Protein AF-0000000075408902 (afdb_homodimer)

Foldseek 3Di:
DAAEEEEEDDDDDDDLVVLLCVLQVLDPHHYHYHYDYDDDPDDPLVRQVVQQVRRCVVDDPQEAEEEEDQPWDEDDLQVVLVVVVVCVVVPGPYHYYYYYDPSGHHPNSVVRHPGHYYPHNDDDDRSNVSSVVSNSSSLSVCSVVVNPVVVD/DAAEEEEEDDDDDDDLVVLLCVLQVLDPHHYHYHYDYDDDPDDPLVRQVVQQVRRCVVDDVQEAEEEEDQPWDEDDLQVVLVVVVVCVVVPGPYHYYYYYDPSGHHPNSVVRHPGHYYPHNDDDDRSNVSSVVSNSSSLSVCSVVVNPVVVD

Sequence (304 aa):
MRLWLAAVGRVKPGPELDLFNQYSKRLSVPIAVREVEEKRPLPTPERMAREADLLLATLPPQAVVVALDERGKAMGSVDFATRVGRWRDDGTADLAFVIGGADGHGQAVRDRAALLLSFGAMTWPHMLVRAMVAEQLWRAQAILSGHPYHRAMRLWLAAVGRVKPGPELDLFNQYSKRLSVPIAVREVEEKRPLPTPERMAREADLLLATLPPQAVVVALDERGKAMGSVDFATRVGRWRDDGTADLAFVIGGADGHGQAVRDRAALLLSFGAMTWPHMLVRAMVAEQLWRAQAILSGHPYHRA

Solvent-accessible surface area (backbone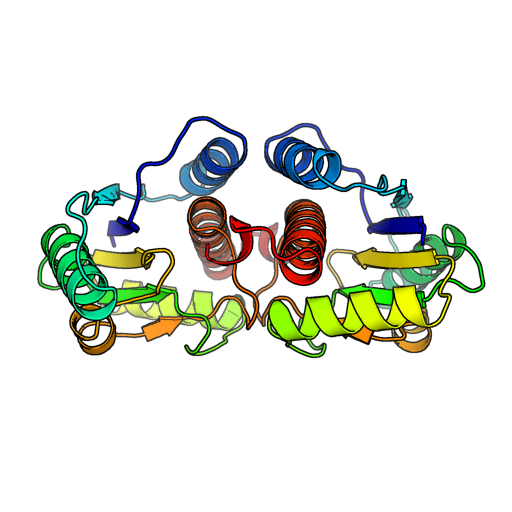 atoms only — not comparable to full-atom values): 15968 Å² total; per-residue (Å²): 103,48,38,35,37,28,29,49,49,78,87,58,92,49,35,43,49,48,37,21,49,58,29,37,67,69,35,95,56,64,65,49,77,43,68,36,81,79,84,73,93,54,60,68,74,56,40,23,42,51,49,24,52,55,44,57,69,73,48,68,91,81,39,47,30,36,30,58,33,57,83,32,50,69,50,31,48,66,58,47,24,51,52,52,48,48,41,48,74,71,61,41,60,33,44,32,37,36,41,42,47,62,87,38,70,13,66,66,43,64,71,62,28,78,37,48,38,15,71,20,46,43,75,66,52,62,59,50,46,53,21,52,51,27,41,50,50,37,40,20,52,24,52,76,68,67,41,75,67,52,62,74,101,47,40,34,38,30,29,50,49,77,86,60,94,47,36,42,48,48,36,22,50,59,30,37,68,70,35,95,56,64,63,51,75,42,67,37,80,79,84,71,93,55,59,67,73,57,41,24,42,50,49,23,52,54,44,58,69,73,46,67,91,81,40,47,30,36,32,59,33,56,85,32,51,70,50,32,50,66,58,48,25,50,52,54,49,47,41,48,73,72,61,42,60,35,44,30,37,36,40,42,47,62,88,38,69,13,67,67,43,63,70,61,29,78,37,46,38,17,72,18,47,42,76,67,53,64,60,51,46,52,21,52,52,26,42,51,52,35,41,21,52,24,52,76,69,68,41,76,67,52,62,71

InterPro domains:
  IPR003742 RNA methyltransferase RlmH [MF_00658] (1-151)
  IPR003742 RNA methyltransferase RlmH [PF02590] (1-150)
  IPR003742 RNA methyltransferase RlmH [PIRSF004505] (1-151)
  IPR003742 RNA methyltransferase RlmH [PTHR33603] (1-151)
  IPR003742 RNA methyltransferase RlmH [cd18081] (5-151)
  IPR029026 tRNA (guanine-N1-)-methyltransferase, N-terminal [G3DSA:3.40.1280.10] (1-152)
  IPR029028 Alpha/beta knot methyltransferases [SSF75217] (1-149)

Organism: Magnetospirillum gryphiswaldense (strain DSM 6361 / JCM 21280 / NBRC 15271 / MSR-1) (NCBI:txid431944)

pLDDT: mean 95.8, std 5.92, range [48.34, 98.94]

Secondary structure (DSSP, 8-state):
-EEEEEEES---SSHHHHHHHHHHTTSSSPEEEEEE---S---HHHHHHHHHHHHHHTS-TT-EEEEEEEEEEE--HHHHHHHHHHHHHTT-SEEEEEE-BTTB--HHHHHH-SEEEES-SS---HHHHHHHHHHHHHHHHHHHHT-GGGG-/-EEEEEEES---SSHHHHHHHHHHTTSSSPEEEEEE---S---HHHHHHHHHHHHHHTS-TT-EEEEEEEEEEE--HHHHHHHHHHHHHTT-SEEEEEE-BTTB--HHHHHH-SEEEES-SS---HHHHHHHHHHHHHHHHHHHHT-GGGG-

Structure (mmCIF, N/CA/C/O backbone):
data_AF-0000000075408902-model_v1
#
loop_
_entity.id
_entity.type
_entity.pdbx_description
1 polymer 'Ribosomal RNA large subunit methyltransferase H'
#
loop_
_atom_site.group_PDB
_atom_site.id
_atom_site.type_symbol
_atom_site.label_atom_id
_atom_site.label_alt_id
_atom_site.label_comp_id
_atom_site.label_asym_id
_atom_site.label_entity_id
_atom_site.label_seq_id
_atom_site.pdbx_PDB_ins_code
_atom_site.Cartn_x
_atom_site.Cartn_y
_atom_site.Cartn_z
_atom_site.occupancy
_atom_site.B_iso_or_equiv
_atom_site.auth_seq_id
_atom_site.auth_comp_id
_atom_site.auth_asym_id
_atom_site.auth_atom_id
_atom_site.pdbx_PDB_model_num
ATOM 1 N N . MET A 1 1 ? 13.188 19.875 9.633 1 96.88 1 MET A N 1
ATOM 2 C CA . MET A 1 1 ? 11.797 19.766 9.188 1 96.88 1 MET A CA 1
ATOM 3 C C . MET A 1 1 ? 11.023 18.781 10.047 1 96.88 1 MET A C 1
ATOM 5 O O . MET A 1 1 ? 11.453 17.641 10.219 1 96.88 1 MET A O 1
ATOM 9 N N . ARG A 1 2 ? 9.891 19.25 10.664 1 98.25 2 ARG A N 1
ATOM 10 C CA . ARG A 1 2 ? 9.047 18.375 11.461 1 98.25 2 ARG A CA 1
ATOM 11 C C . ARG A 1 2 ? 8.023 17.656 10.586 1 98.25 2 ARG A C 1
ATOM 13 O O . ARG A 1 2 ? 7.57 18.203 9.578 1 98.25 2 ARG A O 1
ATOM 20 N N . LEU A 1 3 ? 7.645 16.438 11 1 98.75 3 LEU A N 1
ATOM 21 C CA . LEU A 1 3 ? 6.695 15.633 10.242 1 98.75 3 LEU A CA 1
ATOM 22 C C . LEU A 1 3 ? 5.383 15.477 11 1 98.75 3 LEU A C 1
ATOM 24 O O . LEU A 1 3 ? 5.387 15.266 12.219 1 98.75 3 LEU A O 1
ATOM 28 N N . TRP A 1 4 ? 4.293 15.594 10.242 1 98.81 4 TRP A N 1
ATOM 29 C CA . TRP A 1 4 ? 2.953 15.422 10.805 1 98.81 4 TRP A CA 1
ATOM 30 C C . TRP A 1 4 ? 2.148 14.414 9.984 1 98.81 4 TRP A C 1
ATOM 32 O O . TRP A 1 4 ? 2.301 14.336 8.766 1 98.81 4 TRP A O 1
ATOM 42 N N . LEU A 1 5 ? 1.335 13.672 10.664 1 98.81 5 LEU A N 1
ATOM 43 C CA . LEU A 1 5 ? 0.304 12.844 10.047 1 98.81 5 LEU A CA 1
ATOM 44 C C . LEU A 1 5 ? -1.057 13.109 10.688 1 98.81 5 LEU A C 1
ATOM 46 O O . LEU A 1 5 ? -1.264 12.812 11.867 1 98.81 5 LEU A O 1
ATOM 50 N N . ALA A 1 6 ? -1.916 13.727 9.992 1 98.81 6 ALA A N 1
ATOM 51 C CA . ALA A 1 6 ? -3.291 13.945 10.43 1 98.81 6 ALA A CA 1
ATOM 52 C C . ALA A 1 6 ? -4.254 13 9.711 1 98.81 6 ALA A C 1
ATOM 54 O O . ALA A 1 6 ? -4.262 12.93 8.477 1 98.81 6 ALA A O 1
ATOM 55 N N . ALA A 1 7 ? -5.059 12.297 10.43 1 98.5 7 ALA A N 1
ATOM 56 C CA . ALA A 1 7 ? -5.906 11.281 9.812 1 98.5 7 ALA A CA 1
ATOM 57 C C . ALA A 1 7 ? -7.277 11.234 10.477 1 98.5 7 ALA A C 1
ATOM 59 O O . ALA A 1 7 ? -7.395 11.438 11.688 1 98.5 7 ALA A O 1
ATOM 60 N N . VAL A 1 8 ? -8.273 10.992 9.688 1 97.06 8 VAL A N 1
ATOM 61 C CA . VAL A 1 8 ? -9.602 10.711 10.211 1 97.06 8 VAL A CA 1
ATOM 62 C C . VAL A 1 8 ? -9.648 9.297 10.781 1 97.06 8 VAL A C 1
ATOM 64 O O . VAL A 1 8 ? -9.188 8.344 10.141 1 97.06 8 VAL A O 1
ATOM 67 N N . GLY A 1 9 ? -10.141 9.18 12.016 1 95.06 9 GLY A N 1
ATOM 68 C CA . GLY A 1 9 ? -10.273 7.875 12.656 1 95.06 9 GLY A CA 1
ATOM 69 C C . GLY A 1 9 ? -9.227 7.621 13.719 1 95.06 9 GLY A C 1
ATOM 70 O O . GLY A 1 9 ? -8.102 8.102 13.617 1 95.06 9 GLY A O 1
ATOM 71 N N . ARG A 1 10 ? -9.562 6.805 14.594 1 93.19 10 ARG A N 1
ATOM 72 C CA . ARG A 1 10 ? -8.648 6.43 15.664 1 93.19 10 ARG A CA 1
ATOM 73 C C . ARG A 1 10 ? -8.023 5.062 15.398 1 93.19 10 ARG A C 1
ATOM 75 O O . ARG A 1 10 ? -8.719 4.113 15.039 1 93.19 10 ARG A O 1
ATOM 82 N N . VAL A 1 11 ? -6.777 5.086 15.57 1 89.75 11 VAL A N 1
ATOM 83 C CA . VAL A 1 11 ? -6.074 3.834 15.297 1 89.75 11 VAL A CA 1
ATOM 84 C C . VAL A 1 11 ? -6.32 2.848 16.438 1 89.75 11 VAL A C 1
ATOM 86 O O . VAL A 1 11 ? -6.336 3.232 17.609 1 89.75 11 VAL A O 1
ATOM 89 N N . LYS A 1 12 ? -6.551 1.665 16.094 1 89 12 LYS A N 1
ATOM 90 C CA . LYS A 1 12 ? -6.656 0.58 17.062 1 89 12 LYS A CA 1
ATOM 91 C C . LYS A 1 12 ? -5.402 -0.286 17.062 1 89 12 LYS A C 1
ATOM 93 O O . LYS A 1 12 ? -4.73 -0.411 16.031 1 89 12 LYS A O 1
ATOM 98 N N . PRO A 1 13 ? -5.148 -0.868 18.281 1 94.44 13 PRO A N 1
ATOM 99 C CA . PRO A 1 13 ? -4.012 -1.791 18.297 1 94.44 13 PRO A CA 1
ATOM 100 C C . PRO A 1 13 ? -4.156 -2.914 17.266 1 94.44 13 PRO A C 1
ATOM 102 O O . PRO A 1 13 ? -5.266 -3.406 17.047 1 94.44 13 PRO A O 1
ATOM 105 N N . GLY A 1 14 ? -3.049 -3.266 16.625 1 96.06 14 GLY A N 1
ATOM 106 C CA . GLY A 1 14 ? -3.045 -4.305 15.609 1 96.06 14 GLY A CA 1
ATOM 107 C C . GLY A 1 14 ? -1.864 -4.211 14.656 1 96.06 14 GLY A C 1
ATOM 108 O O . GLY A 1 14 ? -0.964 -3.393 14.859 1 96.06 14 GLY A O 1
ATOM 109 N N . PRO A 1 15 ? -1.858 -5.105 13.727 1 96.88 15 PRO A N 1
ATOM 110 C CA . PRO A 1 15 ? -0.704 -5.188 12.828 1 96.88 15 PRO A CA 1
ATOM 111 C C . PRO A 1 15 ? -0.469 -3.896 12.047 1 96.88 15 PRO A C 1
ATOM 113 O O . PRO A 1 15 ? 0.677 -3.551 11.75 1 96.88 15 PRO A O 1
ATOM 116 N N . GLU A 1 16 ? -1.527 -3.17 11.688 1 96.56 16 GLU A N 1
ATOM 117 C CA . GLU A 1 16 ? -1.352 -1.92 10.953 1 96.56 16 GLU A CA 1
ATOM 118 C C . GLU A 1 16 ? -0.604 -0.887 11.789 1 96.56 16 GLU A C 1
ATOM 120 O O . GLU A 1 16 ? 0.321 -0.234 11.305 1 96.56 16 GLU A O 1
ATOM 125 N N . LEU A 1 17 ? -1.082 -0.736 13.062 1 97.38 17 LEU A N 1
ATOM 126 C CA . LEU A 1 17 ? -0.402 0.194 13.953 1 97.38 17 LEU A CA 1
ATOM 127 C C . LEU A 1 17 ? 1.035 -0.247 14.211 1 97.38 17 LEU A C 1
ATOM 129 O O . LEU A 1 17 ? 1.95 0.58 14.219 1 97.38 17 LEU A O 1
ATOM 133 N N . ASP A 1 18 ? 1.229 -1.549 14.438 1 98.06 18 ASP A N 1
ATOM 134 C CA . ASP A 1 18 ? 2.578 -2.07 14.641 1 98.06 18 ASP A CA 1
ATOM 135 C C . ASP A 1 18 ? 3.48 -1.745 13.453 1 98.06 18 ASP A C 1
ATOM 137 O O . ASP A 1 18 ? 4.648 -1.394 13.633 1 98.06 18 ASP A O 1
ATOM 141 N N . LEU A 1 19 ? 2.93 -1.909 12.328 1 97.56 19 LEU A N 1
ATOM 142 C CA . LEU A 1 19 ? 3.678 -1.637 11.102 1 97.56 19 LEU A CA 1
ATOM 143 C C . LEU A 1 19 ? 4.02 -0.154 11 1 97.56 19 LEU A C 1
ATOM 145 O O . LEU A 1 19 ? 5.152 0.202 10.664 1 97.56 19 LEU A O 1
ATOM 149 N N . PHE A 1 20 ? 3.066 0.727 11.273 1 98.25 20 PHE A N 1
ATOM 150 C CA . PHE A 1 20 ? 3.318 2.162 11.297 1 98.25 20 PHE A CA 1
ATOM 151 C C . PHE A 1 20 ? 4.453 2.496 12.258 1 98.25 20 PHE A C 1
ATOM 153 O O . PHE A 1 20 ? 5.387 3.215 11.898 1 98.25 20 PHE A O 1
ATOM 160 N N . ASN A 1 21 ? 4.359 1.941 13.438 1 98.12 21 ASN A N 1
ATOM 161 C CA . ASN A 1 21 ? 5.367 2.199 14.461 1 98.12 21 ASN A CA 1
ATOM 162 C C . ASN A 1 21 ? 6.746 1.707 14.023 1 98.12 21 ASN A C 1
ATOM 164 O O . ASN A 1 21 ? 7.754 2.365 14.281 1 98.12 21 ASN A O 1
ATOM 168 N N . GLN A 1 22 ? 6.762 0.599 13.406 1 97 22 GLN A N 1
ATOM 169 C CA . GLN A 1 22 ? 8.016 0.023 12.938 1 97 22 GLN A CA 1
ATOM 170 C C . GLN A 1 22 ? 8.727 0.963 11.969 1 97 22 GLN A C 1
ATOM 172 O O . GLN A 1 22 ? 9.922 1.224 12.109 1 97 22 GLN A O 1
ATOM 177 N N . TYR A 1 23 ? 7.996 1.512 11 1 97.31 23 TYR A N 1
ATOM 178 C CA . TYR A 1 23 ? 8.602 2.396 10.016 1 97.31 23 TYR A CA 1
ATOM 179 C C . TYR A 1 23 ? 8.891 3.77 10.617 1 97.31 23 TYR A C 1
ATOM 181 O O . TYR A 1 23 ? 9.938 4.367 10.344 1 97.31 23 TYR A O 1
ATOM 189 N N . SER A 1 24 ? 7.961 4.27 11.43 1 97.81 24 SER A N 1
ATOM 190 C CA . SER A 1 24 ? 8.109 5.605 11.992 1 97.81 24 SER A CA 1
ATOM 191 C C . SER A 1 24 ? 9.32 5.68 12.922 1 97.81 24 SER A C 1
ATOM 193 O O . SER A 1 24 ? 9.992 6.707 12.992 1 97.81 24 SER A O 1
ATOM 195 N N . LYS A 1 25 ? 9.602 4.602 13.594 1 97.5 25 LYS A N 1
ATOM 196 C CA . LYS A 1 25 ? 10.703 4.559 14.547 1 97.5 25 LYS A CA 1
ATOM 197 C C . LYS A 1 25 ? 12.047 4.66 13.828 1 97.5 25 LYS A C 1
ATOM 199 O O . LYS A 1 25 ? 13.055 5.047 14.438 1 97.5 25 LYS A O 1
ATOM 204 N N . ARG A 1 26 ? 12.125 4.344 12.57 1 95.88 26 ARG A N 1
ATOM 205 C CA . ARG A 1 26 ? 13.359 4.359 11.789 1 95.88 26 ARG A CA 1
ATOM 206 C C . ARG A 1 26 ? 13.664 5.762 11.281 1 95.88 26 ARG A C 1
ATOM 208 O O . ARG A 1 26 ? 14.766 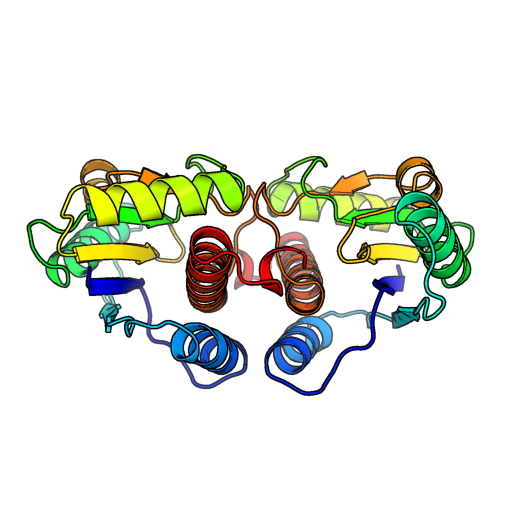6.02 10.789 1 95.88 26 ARG A O 1
ATOM 215 N N . LEU A 1 27 ? 12.688 6.594 11.344 1 97.56 27 LEU A N 1
ATOM 216 C CA . LEU A 1 27 ? 12.875 7.961 10.875 1 97.56 27 LEU A CA 1
ATOM 217 C C . LEU A 1 27 ? 13.742 8.758 11.844 1 97.56 27 LEU A C 1
ATOM 219 O O . LEU A 1 27 ? 13.664 8.562 13.055 1 97.56 27 LEU A O 1
ATOM 223 N N . SER A 1 28 ? 14.555 9.617 11.305 1 96.38 28 SER A N 1
ATOM 224 C CA . SER A 1 28 ? 15.422 10.453 12.125 1 96.38 28 SER A CA 1
ATOM 225 C C . SER A 1 28 ? 14.609 11.508 12.875 1 96.38 28 SER A C 1
ATOM 227 O O . SER A 1 28 ? 15.07 12.047 13.883 1 96.38 28 SER A O 1
ATOM 229 N N . VAL A 1 29 ? 13.484 11.875 12.398 1 96.12 29 VAL A N 1
ATOM 230 C CA . VAL A 1 29 ? 12.555 12.805 13.023 1 96.12 29 VAL A CA 1
ATOM 231 C C . VAL A 1 29 ? 11.227 12.102 13.297 1 96.12 29 VAL A C 1
ATOM 233 O O . VAL A 1 29 ? 10.711 11.383 12.445 1 96.12 29 VAL A O 1
ATOM 236 N N . PRO A 1 30 ? 10.719 12.289 14.477 1 97.62 30 PRO A N 1
ATOM 237 C CA . PRO A 1 30 ? 9.445 11.633 14.773 1 97.62 30 PRO A CA 1
ATOM 238 C C . PRO A 1 30 ? 8.281 12.227 13.984 1 97.62 30 PRO A C 1
ATOM 240 O O . PRO A 1 30 ? 8.32 13.398 13.602 1 97.62 30 PRO A O 1
ATOM 243 N N . ILE A 1 31 ? 7.332 11.391 13.734 1 98.56 31 ILE A N 1
ATOM 244 C CA . ILE A 1 31 ? 6.078 11.859 13.148 1 98.56 31 ILE A CA 1
ATOM 245 C C . ILE A 1 31 ? 5.086 12.195 14.258 1 98.56 31 ILE A C 1
ATOM 247 O O . ILE A 1 31 ? 4.773 11.344 15.094 1 98.56 31 ILE A O 1
ATOM 251 N N . ALA A 1 32 ? 4.641 13.391 14.344 1 98.56 32 ALA A N 1
ATOM 252 C CA . ALA A 1 32 ? 3.535 13.742 15.227 1 98.56 32 ALA A CA 1
ATOM 253 C C . ALA A 1 32 ? 2.193 13.344 14.617 1 98.56 32 ALA A C 1
ATOM 255 O O . ALA A 1 32 ? 1.81 13.852 13.562 1 98.56 32 ALA A O 1
ATOM 256 N N . VAL A 1 33 ? 1.453 12.469 15.305 1 98.5 33 VAL A N 1
ATOM 257 C CA . VAL A 1 33 ? 0.201 11.945 14.766 1 98.5 33 VAL A CA 1
ATOM 258 C C . VAL A 1 33 ? -0.979 12.672 15.414 1 98.5 33 VAL A C 1
ATOM 260 O O . VAL A 1 33 ? -1.03 12.82 16.641 1 98.5 33 VAL A O 1
ATOM 263 N N . ARG A 1 34 ? -1.876 13.086 14.562 1 98.56 34 ARG A N 1
ATOM 264 C CA . ARG A 1 34 ? -3.127 13.711 14.977 1 98.56 34 ARG A CA 1
ATOM 265 C C . ARG A 1 34 ? -4.328 12.977 14.406 1 98.56 34 ARG A C 1
ATOM 267 O O . ARG A 1 34 ? -4.473 12.859 13.188 1 98.56 34 ARG A O 1
ATOM 274 N N . GLU A 1 35 ? -5.117 12.469 15.273 1 98.31 35 GLU A N 1
ATOM 275 C CA . GLU A 1 35 ? -6.32 11.758 14.852 1 98.31 35 GLU A CA 1
ATOM 276 C C . GLU A 1 35 ? -7.574 12.578 15.125 1 98.31 35 GLU A C 1
ATOM 278 O O . GLU A 1 35 ? -7.684 13.219 16.172 1 98.31 35 GLU A O 1
ATOM 283 N N . VAL A 1 36 ? -8.469 12.617 14.18 1 98.06 36 VAL A N 1
ATOM 284 C CA . VAL A 1 36 ? -9.719 13.352 14.344 1 98.06 36 VAL A CA 1
ATOM 285 C C . VAL A 1 36 ? -10.906 12.422 14.078 1 98.06 36 VAL A C 1
ATOM 287 O O . VAL A 1 36 ? -10.75 11.391 13.414 1 98.06 36 VAL A O 1
ATOM 290 N N . GLU A 1 37 ? -12.008 12.805 14.617 1 95.31 37 GLU A N 1
ATOM 291 C CA . GLU A 1 37 ? -13.242 12.047 14.406 1 95.31 37 GLU A CA 1
ATOM 292 C C . GLU A 1 37 ? -14.453 12.977 14.305 1 95.31 37 GLU A C 1
ATOM 294 O O . GLU A 1 37 ? -14.492 14.016 14.961 1 95.31 37 GLU A O 1
ATOM 299 N N . GLU A 1 38 ? -15.258 12.648 13.422 1 93.69 38 GLU A N 1
ATOM 300 C CA . GLU A 1 38 ? -16.594 13.211 13.344 1 93.69 38 GLU A CA 1
ATOM 301 C C . GLU A 1 38 ? -17.656 12.148 13.609 1 93.69 38 GLU A C 1
ATOM 303 O O . GLU A 1 38 ? -17.875 11.258 12.781 1 93.69 38 GLU A O 1
ATOM 308 N N . LYS A 1 39 ? -18.422 12.297 14.695 1 90 39 LYS A N 1
ATOM 309 C CA . LYS A 1 39 ? -19.312 11.227 15.148 1 90 39 LYS A CA 1
ATOM 310 C C . LYS A 1 39 ? -20.766 11.547 14.805 1 90 39 LYS A C 1
ATOM 312 O O . LYS A 1 39 ? -21.609 10.656 14.844 1 90 39 LYS A O 1
ATOM 317 N N . ARG A 1 40 ? -21.141 12.789 14.484 1 92.56 40 ARG A N 1
ATOM 318 C CA . ARG A 1 40 ? -22.516 13.133 14.148 1 92.56 40 ARG A CA 1
ATOM 319 C C . ARG A 1 40 ? -22.953 12.461 12.852 1 92.56 40 ARG A C 1
ATOM 321 O O . ARG A 1 40 ? -22.141 12.273 11.945 1 92.56 40 ARG A O 1
ATOM 328 N N . PRO A 1 41 ? -24.125 12.023 12.758 1 92.06 41 PRO A N 1
ATOM 329 C CA . PRO A 1 41 ? -24.656 11.453 11.516 1 92.06 41 PRO A CA 1
ATOM 330 C C . PRO A 1 41 ? -24.906 12.508 10.445 1 92.06 41 PRO A C 1
ATOM 332 O O . PRO A 1 41 ? -26.062 12.805 10.133 1 92.06 41 PRO A O 1
ATOM 335 N N . LEU A 1 42 ? -23.953 12.969 9.852 1 94.81 42 LEU A N 1
ATOM 336 C CA . LEU A 1 42 ? -24.047 14 8.82 1 94.81 42 LEU A CA 1
ATOM 337 C C . LEU A 1 42 ? -24.094 13.383 7.43 1 94.81 42 LEU A C 1
ATOM 339 O O . LEU A 1 42 ? -23.516 12.32 7.199 1 94.81 42 LEU A O 1
ATOM 343 N N . PRO A 1 43 ? -24.891 14.117 6.574 1 96.38 43 PRO A N 1
ATOM 344 C CA . PRO A 1 43 ? -24.766 13.711 5.176 1 96.38 43 PRO A CA 1
ATOM 345 C C . PRO A 1 43 ? -23.312 13.727 4.695 1 96.38 43 PRO A C 1
ATOM 347 O O . PRO A 1 43 ? -22.5 14.508 5.199 1 96.38 43 PRO A O 1
ATOM 350 N N . THR A 1 44 ? -22.969 12.898 3.674 1 94.69 44 THR A N 1
ATOM 351 C CA . THR A 1 44 ? -21.609 12.633 3.217 1 94.69 44 THR A CA 1
ATOM 352 C C . THR A 1 44 ? -20.891 13.945 2.902 1 94.69 44 THR A C 1
ATOM 354 O O . THR A 1 44 ? -19.781 14.188 3.398 1 94.69 44 THR A O 1
ATOM 357 N N . PRO A 1 45 ? -21.516 14.867 2.127 1 96.25 45 PRO A N 1
ATOM 358 C CA . PRO A 1 45 ? -20.797 16.109 1.805 1 96.25 45 PRO A CA 1
ATOM 359 C C . PRO A 1 45 ? -20.453 16.938 3.043 1 96.25 45 PRO A C 1
ATOM 361 O O . PRO A 1 45 ? -19.375 17.516 3.121 1 96.25 45 PRO A O 1
ATOM 364 N N . GLU A 1 46 ? -21.359 17 3.971 1 97.38 46 GLU A N 1
ATOM 365 C CA . GLU A 1 46 ? -21.125 17.75 5.203 1 97.38 46 GLU A CA 1
ATOM 366 C C . GLU A 1 46 ? -20.078 17.078 6.078 1 97.38 46 GLU A C 1
ATOM 368 O O . GLU A 1 46 ? -19.25 17.75 6.699 1 97.38 46 GLU A O 1
ATOM 373 N N . ARG A 1 47 ? -20.156 15.773 6.191 1 96.81 47 ARG A N 1
ATOM 374 C CA . ARG A 1 47 ? -19.172 15.008 6.941 1 96.81 47 ARG A CA 1
ATOM 375 C C . ARG A 1 47 ? -17.766 15.234 6.387 1 96.81 47 ARG A C 1
ATOM 377 O O . ARG A 1 47 ? -16.828 15.492 7.145 1 96.81 47 ARG A O 1
ATOM 384 N N . MET A 1 48 ? -17.688 15.203 5.07 1 97 48 MET A N 1
ATOM 385 C CA . MET A 1 48 ? -16.406 15.43 4.414 1 97 48 MET A CA 1
ATOM 386 C C . MET A 1 48 ? -15.867 16.828 4.723 1 97 48 MET A C 1
ATOM 388 O O . MET A 1 48 ? -14.68 16.984 5 1 97 48 MET A O 1
ATOM 392 N N . ALA A 1 49 ? -16.766 17.781 4.66 1 98.06 49 ALA A N 1
ATOM 393 C CA . ALA A 1 49 ? -16.375 19.156 4.941 1 98.06 49 ALA A CA 1
ATOM 394 C C . ALA A 1 49 ? -15.906 19.312 6.387 1 98.06 49 ALA A C 1
ATOM 396 O O . ALA A 1 49 ? -14.883 19.953 6.648 1 98.06 49 ALA A O 1
ATOM 397 N N . ARG A 1 50 ? -16.672 18.719 7.281 1 98.06 50 ARG A N 1
ATOM 398 C CA . ARG A 1 50 ? -16.328 18.797 8.703 1 98.06 50 ARG A CA 1
ATOM 399 C C . ARG A 1 50 ? -15.008 18.109 8.984 1 98.06 50 ARG A C 1
ATOM 401 O O . ARG A 1 50 ? -14.172 18.625 9.727 1 98.06 50 ARG A O 1
ATOM 408 N N . GLU A 1 51 ? -14.797 16.938 8.453 1 98.12 51 GLU A N 1
ATOM 409 C CA . GLU A 1 51 ? -13.547 16.188 8.625 1 98.12 51 GLU A CA 1
ATOM 410 C C . GLU A 1 51 ? -12.359 16.984 8.094 1 98.12 51 GLU A C 1
ATOM 412 O O . GLU A 1 51 ? -11.297 17 8.703 1 98.12 51 GLU A O 1
ATOM 417 N N . ALA A 1 52 ? -12.586 17.641 6.973 1 98.5 52 ALA A N 1
ATOM 418 C CA . ALA A 1 52 ? -11.531 18.469 6.398 1 98.5 52 ALA A CA 1
ATOM 419 C C . ALA A 1 52 ? -11.117 19.578 7.367 1 98.5 52 ALA A C 1
ATOM 421 O O . ALA A 1 52 ? -9.93 19.781 7.605 1 98.5 52 ALA A O 1
ATOM 422 N N . ASP A 1 53 ? -12.133 20.203 7.93 1 98.44 53 ASP A N 1
ATOM 423 C CA . ASP A 1 53 ? -11.875 21.281 8.875 1 98.44 53 ASP A CA 1
ATOM 424 C C . ASP A 1 53 ? -11.133 20.766 10.109 1 98.44 53 ASP A C 1
ATOM 426 O O . ASP A 1 53 ? -10.188 21.406 10.57 1 98.44 53 ASP A O 1
ATOM 430 N N . LEU A 1 54 ? -11.562 19.672 10.641 1 98.56 54 LEU A N 1
ATOM 431 C CA . LEU A 1 54 ? -10.938 19.078 11.82 1 98.56 54 LEU A CA 1
ATOM 432 C C . LEU A 1 54 ? -9.477 18.734 11.547 1 98.56 54 LEU A C 1
ATOM 434 O O . LEU A 1 54 ? -8.602 19.016 12.375 1 98.56 54 LEU A O 1
ATOM 438 N N . LEU A 1 55 ? -9.203 18.109 10.383 1 98.75 55 LEU A N 1
ATOM 439 C CA . LEU A 1 55 ? -7.844 17.734 10.016 1 98.75 55 LEU A CA 1
ATOM 440 C C . LEU A 1 55 ? -6.938 18.953 9.953 1 98.75 55 LEU A C 1
ATOM 442 O O . LEU A 1 55 ? -5.867 18.969 10.562 1 98.75 55 LEU A O 1
ATOM 446 N N . LEU A 1 56 ? -7.398 19.953 9.211 1 98.69 56 LEU A N 1
ATOM 447 C CA . LEU A 1 56 ? -6.574 21.141 8.977 1 98.69 56 LEU A CA 1
ATOM 448 C C . LEU A 1 56 ? -6.324 21.906 10.273 1 98.69 56 LEU A C 1
ATOM 450 O O . LEU A 1 56 ? -5.262 22.5 10.453 1 98.69 56 LEU A O 1
ATOM 454 N N . ALA A 1 57 ? -7.258 21.828 11.203 1 98.69 57 ALA A N 1
ATOM 455 C CA . ALA A 1 57 ? -7.156 22.547 12.469 1 98.69 57 ALA A CA 1
ATOM 456 C C . ALA A 1 57 ? -6.051 21.953 13.344 1 98.69 57 ALA A C 1
ATOM 458 O O . ALA A 1 57 ? -5.578 22.609 14.281 1 98.69 57 ALA A O 1
ATOM 459 N N . THR A 1 58 ? -5.629 20.75 13.109 1 98.69 58 THR A N 1
ATOM 460 C CA . THR A 1 58 ? -4.625 20.094 13.938 1 98.69 58 THR A CA 1
ATOM 461 C C . THR A 1 58 ? -3.217 20.453 13.469 1 98.69 58 THR A C 1
ATOM 463 O O . THR A 1 58 ? -2.238 20.172 14.164 1 98.69 58 THR A O 1
ATOM 466 N N . LEU A 1 59 ? -3.076 21.016 12.32 1 98.62 59 LEU A N 1
ATOM 467 C CA . LEU A 1 59 ? -1.774 21.219 11.695 1 98.62 59 LEU A CA 1
ATOM 468 C C . LEU A 1 59 ? -1.271 22.641 11.922 1 98.62 59 LEU A C 1
ATOM 470 O O . LEU A 1 59 ? -2.068 23.578 12.023 1 98.62 59 LEU A O 1
ATOM 474 N N . PRO A 1 60 ? 0.053 22.797 11.969 1 98.25 60 PRO A N 1
ATOM 475 C CA . PRO A 1 60 ? 0.569 24.172 11.922 1 98.25 60 PRO A CA 1
ATOM 476 C C . PRO A 1 60 ? 0.075 24.953 10.703 1 98.25 60 PRO A C 1
ATOM 478 O O . PRO A 1 60 ? -0.027 24.391 9.609 1 98.25 60 PRO A O 1
ATOM 481 N N . PRO A 1 61 ? -0.236 26.234 10.859 1 96.5 61 PRO A N 1
ATOM 482 C CA . PRO A 1 61 ? -0.855 27.016 9.789 1 96.5 61 PRO A CA 1
ATOM 483 C C . PRO A 1 61 ? -0.001 27.078 8.523 1 96.5 61 PRO A C 1
ATOM 485 O O . PRO A 1 61 ? -0.537 27.141 7.418 1 96.5 61 PRO A O 1
ATOM 488 N N . GLN A 1 62 ? 1.276 27.031 8.602 1 96.75 62 GLN A N 1
ATOM 489 C CA . GLN A 1 62 ? 2.131 27.219 7.438 1 96.75 62 GLN A CA 1
ATOM 490 C C . GLN A 1 62 ? 2.686 25.891 6.945 1 96.75 62 GLN A C 1
ATOM 492 O O . GLN A 1 62 ? 3.588 25.859 6.105 1 96.75 62 GLN A O 1
ATOM 497 N N . ALA A 1 63 ? 2.189 24.812 7.457 1 98.62 63 ALA A N 1
ATOM 498 C CA . ALA A 1 63 ? 2.678 23.5 7.059 1 98.62 63 ALA A CA 1
ATOM 499 C C . ALA A 1 63 ? 2.465 23.266 5.566 1 98.62 63 ALA A C 1
ATOM 501 O O . ALA A 1 63 ? 1.448 23.672 5.004 1 98.62 63 ALA A O 1
ATOM 502 N N . VAL A 1 64 ? 3.459 22.703 4.934 1 98.81 64 VAL A N 1
ATOM 503 C CA . VAL A 1 64 ? 3.227 22.125 3.617 1 98.81 64 VAL A CA 1
ATOM 504 C C . VAL A 1 64 ? 2.365 20.875 3.75 1 98.81 64 VAL A C 1
ATOM 506 O O . VAL A 1 64 ? 2.713 19.953 4.488 1 98.81 64 VAL A O 1
ATOM 509 N N . VAL A 1 65 ? 1.233 20.844 3.053 1 98.88 65 VAL A N 1
ATOM 510 C CA . VAL A 1 65 ? 0.266 19.766 3.225 1 98.88 65 VAL A CA 1
ATOM 511 C C . VAL A 1 65 ? 0.301 18.844 2.01 1 98.88 65 VAL A C 1
ATOM 513 O O . VAL A 1 65 ? 0.171 19.297 0.871 1 98.88 65 VAL A O 1
ATOM 516 N N . VAL A 1 66 ? 0.522 17.562 2.246 1 98.88 66 VAL A N 1
ATOM 517 C CA . VAL A 1 66 ? 0.372 16.484 1.266 1 98.88 66 VAL A CA 1
ATOM 518 C C . VAL A 1 66 ? -0.866 15.656 1.595 1 98.88 66 VAL A C 1
ATOM 520 O O . VAL A 1 66 ? -0.899 14.953 2.607 1 98.88 66 VAL A O 1
ATOM 523 N N . ALA A 1 67 ? -1.875 15.734 0.767 1 98.81 67 ALA A N 1
ATOM 524 C CA . ALA A 1 67 ? -3.1 14.969 0.99 1 98.81 67 ALA A CA 1
ATOM 525 C C . ALA A 1 67 ? -3.092 13.672 0.187 1 98.81 67 ALA A C 1
ATOM 527 O O . ALA A 1 67 ? -2.834 13.688 -1.02 1 98.81 67 ALA A O 1
ATOM 528 N N . LEU A 1 68 ? -3.32 12.57 0.865 1 98.25 68 LEU A N 1
ATOM 529 C CA . LEU A 1 68 ? -3.412 11.281 0.184 1 98.25 68 LEU A CA 1
ATOM 530 C C . LEU A 1 68 ? -4.766 11.117 -0.497 1 98.25 68 LEU A C 1
ATOM 532 O O . LEU A 1 68 ? -5.809 11.188 0.16 1 98.25 68 LEU A O 1
ATOM 536 N N . ASP A 1 69 ? -4.727 10.922 -1.772 1 95.5 69 ASP A N 1
ATOM 537 C CA . ASP A 1 69 ? -5.922 10.867 -2.609 1 95.5 69 ASP A CA 1
ATOM 538 C C . ASP A 1 69 ? -5.703 9.969 -3.824 1 95.5 69 ASP A C 1
ATOM 540 O O . ASP A 1 69 ? -4.738 10.156 -4.57 1 95.5 69 ASP A O 1
ATOM 544 N N . GLU A 1 70 ? -6.594 8.984 -4.051 1 91.94 70 GLU A N 1
ATOM 545 C CA . GLU A 1 70 ? -6.422 8.047 -5.152 1 91.94 70 GLU A CA 1
ATOM 546 C C . GLU A 1 70 ? -6.441 8.758 -6.5 1 91.94 70 GLU A C 1
ATOM 548 O O . GLU A 1 70 ? -5.949 8.234 -7.496 1 91.94 70 GLU A O 1
ATOM 553 N N . ARG A 1 71 ? -6.969 9.969 -6.559 1 91.31 71 ARG A N 1
ATOM 554 C CA . ARG A 1 71 ? -7.066 10.734 -7.797 1 91.31 71 ARG A CA 1
ATOM 555 C C . ARG A 1 71 ? -5.891 11.695 -7.938 1 91.31 71 ARG A C 1
ATOM 557 O O . ARG A 1 71 ? -5.789 12.422 -8.93 1 91.31 71 ARG A O 1
ATOM 564 N N . GLY A 1 72 ? -5.035 11.703 -6.965 1 95.62 72 GLY A N 1
ATOM 565 C CA . GLY A 1 72 ? -3.896 12.609 -6.969 1 95.62 72 GLY A CA 1
ATOM 566 C C . GLY A 1 72 ? -2.791 12.164 -7.91 1 95.62 72 GLY A C 1
ATOM 567 O O . GLY A 1 72 ? -3.002 11.305 -8.758 1 95.62 72 GLY A O 1
ATOM 568 N N . LYS A 1 73 ? -1.719 12.82 -7.816 1 96.06 73 LYS A N 1
ATOM 569 C CA . LYS A 1 73 ? -0.542 12.547 -8.641 1 96.06 73 LYS A CA 1
ATOM 570 C C . LYS A 1 73 ? 0.136 11.25 -8.211 1 96.06 73 LYS A C 1
ATOM 572 O O . LYS A 1 73 ? 0.354 11.023 -7.02 1 96.06 73 LYS A O 1
ATOM 577 N N . ALA A 1 74 ? 0.391 10.43 -9.133 1 94 74 ALA A N 1
ATOM 578 C CA . ALA A 1 74 ? 1.233 9.266 -8.891 1 94 74 ALA A CA 1
ATOM 579 C C . ALA A 1 74 ? 2.707 9.594 -9.102 1 94 74 ALA A C 1
ATOM 581 O O . ALA A 1 74 ? 3.062 10.281 -10.062 1 94 74 ALA A O 1
ATOM 582 N N . MET A 1 75 ? 3.506 9.25 -8.195 1 95 75 MET A N 1
ATOM 583 C CA . MET A 1 75 ? 4.941 9.445 -8.383 1 95 75 MET A CA 1
ATOM 584 C C . MET A 1 75 ? 5.727 8.273 -7.805 1 95 75 MET A C 1
ATOM 586 O O . MET A 1 75 ? 5.27 7.605 -6.875 1 95 75 MET A O 1
ATOM 590 N N . GLY A 1 76 ? 6.844 8 -8.375 1 96.25 76 GLY A N 1
ATOM 591 C CA . GLY A 1 76 ? 7.715 6.957 -7.855 1 96.25 76 GLY A CA 1
ATOM 592 C C . GLY A 1 76 ? 8.414 7.352 -6.57 1 96.25 76 GLY A C 1
ATOM 593 O O . GLY A 1 76 ? 8.406 8.523 -6.188 1 96.25 76 GLY A O 1
ATOM 594 N N . SER A 1 77 ? 8.992 6.391 -5.945 1 97.06 77 SER A N 1
ATOM 595 C CA . SER A 1 77 ? 9.648 6.621 -4.66 1 97.06 77 SER A CA 1
ATOM 596 C C . SER A 1 77 ? 10.797 7.617 -4.797 1 97.06 77 SER A C 1
ATOM 598 O O . SER A 1 77 ? 11.016 8.438 -3.906 1 97.06 77 SER A O 1
ATOM 600 N N . VAL A 1 78 ? 11.516 7.562 -5.902 1 96.69 78 VAL A N 1
ATOM 601 C CA . VAL A 1 78 ? 12.648 8.461 -6.098 1 96.69 78 VAL A CA 1
ATOM 602 C C . VAL A 1 78 ? 12.156 9.891 -6.273 1 96.69 78 VAL A C 1
ATOM 604 O O . VAL A 1 78 ? 12.688 10.82 -5.656 1 96.69 78 VAL A O 1
ATOM 607 N N . ASP A 1 79 ? 11.18 10.031 -7.074 1 97.62 79 ASP A N 1
ATOM 608 C CA . ASP A 1 79 ? 10.594 11.352 -7.262 1 97.62 79 ASP A CA 1
ATOM 609 C C . ASP A 1 79 ? 10.023 11.891 -5.953 1 97.62 79 ASP A C 1
ATOM 611 O O . ASP A 1 79 ? 10.172 13.078 -5.645 1 97.62 79 ASP A O 1
ATOM 615 N N . PHE A 1 80 ? 9.359 11.055 -5.215 1 98.25 80 PHE A N 1
ATOM 616 C CA . PHE A 1 80 ? 8.82 11.438 -3.914 1 98.25 80 PHE A CA 1
ATOM 617 C C . PHE A 1 80 ? 9.938 11.883 -2.977 1 98.25 80 PHE A C 1
ATOM 619 O O . PHE A 1 80 ? 9.82 12.922 -2.314 1 98.25 80 PHE A O 1
ATOM 626 N N . ALA A 1 81 ? 10.961 11.109 -2.949 1 98.31 81 ALA A N 1
ATOM 627 C CA . ALA A 1 81 ? 12.102 11.461 -2.115 1 98.31 81 ALA A CA 1
ATOM 628 C C . ALA A 1 81 ? 12.672 12.82 -2.502 1 98.31 81 ALA A C 1
ATOM 630 O O . ALA A 1 81 ? 13 13.633 -1.636 1 98.31 81 ALA A O 1
ATOM 631 N N . THR A 1 82 ? 12.828 13.016 -3.789 1 98.12 82 THR A N 1
ATOM 632 C CA . THR A 1 82 ? 13.336 14.289 -4.297 1 98.12 82 THR A CA 1
ATOM 633 C C . THR A 1 82 ? 12.445 15.445 -3.848 1 98.12 82 THR A C 1
ATOM 635 O O . THR A 1 82 ? 12.945 16.484 -3.41 1 98.12 82 THR A O 1
ATOM 638 N N . ARG A 1 83 ? 11.156 15.242 -3.928 1 98.25 83 ARG A N 1
ATOM 639 C CA . ARG A 1 83 ? 10.203 16.266 -3.518 1 98.25 83 ARG A CA 1
ATOM 640 C C . ARG A 1 83 ? 10.328 16.562 -2.027 1 98.25 83 ARG A C 1
ATOM 642 O O . ARG A 1 83 ? 10.352 17.734 -1.62 1 98.25 83 ARG A O 1
ATOM 649 N N . VAL A 1 84 ? 10.367 15.555 -1.228 1 98.31 84 VAL A N 1
ATOM 650 C CA . VAL A 1 84 ? 10.539 15.703 0.214 1 98.31 84 VAL A CA 1
ATOM 651 C C . VAL A 1 84 ? 11.844 16.438 0.509 1 98.31 84 VAL A C 1
ATOM 653 O O . VAL A 1 84 ? 11.875 17.359 1.33 1 98.31 84 VAL A O 1
ATOM 656 N N . GLY A 1 85 ? 12.914 16 -0.176 1 98 85 GLY A N 1
ATOM 657 C CA . GLY A 1 85 ? 14.195 16.672 -0.02 1 98 85 GLY A CA 1
ATOM 658 C C . GLY A 1 85 ? 14.148 18.141 -0.36 1 98 85 GLY A C 1
ATOM 659 O O . GLY A 1 85 ? 14.758 18.969 0.33 1 98 85 GLY A O 1
ATOM 660 N N . ARG A 1 86 ? 13.469 18.469 -1.412 1 98.19 86 ARG A N 1
ATOM 661 C CA . ARG A 1 86 ? 13.336 19.859 -1.824 1 98.19 86 ARG A CA 1
ATOM 662 C C . ARG A 1 86 ? 12.633 20.688 -0.752 1 98.19 86 ARG A C 1
ATOM 664 O O . ARG A 1 86 ? 13.047 21.797 -0.448 1 98.19 86 ARG A O 1
ATOM 671 N N . TRP A 1 87 ? 11.539 20.141 -0.208 1 98.19 87 TRP A N 1
ATOM 672 C CA . TRP A 1 87 ? 10.852 20.844 0.877 1 98.19 87 TRP A CA 1
ATOM 673 C C . TRP A 1 87 ? 11.797 21.078 2.049 1 98.19 87 TRP A C 1
ATOM 675 O O . TRP A 1 87 ? 11.844 22.188 2.598 1 98.19 87 TRP A O 1
ATOM 685 N N . ARG A 1 88 ? 12.492 20.062 2.414 1 96.69 88 ARG A N 1
ATOM 686 C CA . ARG A 1 88 ? 13.461 20.188 3.496 1 96.69 88 ARG A CA 1
ATOM 687 C C . ARG A 1 88 ? 14.492 21.281 3.189 1 96.69 88 ARG A C 1
ATOM 689 O O . ARG A 1 88 ? 14.734 22.156 4.016 1 96.69 88 ARG A O 1
ATOM 696 N N . ASP A 1 89 ? 15.047 21.25 2.016 1 97.06 89 ASP A N 1
ATOM 697 C CA . ASP A 1 89 ? 16.125 22.141 1.617 1 97.06 89 ASP A CA 1
ATOM 698 C C . ASP A 1 89 ? 15.617 23.578 1.446 1 97.06 89 ASP A C 1
ATOM 700 O O . ASP A 1 89 ? 16.375 24.531 1.622 1 97.06 89 ASP A O 1
ATOM 704 N N . ASP A 1 90 ? 14.391 23.734 1.121 1 97.38 90 ASP A N 1
ATOM 705 C CA . ASP A 1 90 ? 13.773 25.047 0.922 1 97.38 90 ASP A CA 1
ATOM 706 C C . ASP A 1 90 ? 13.352 25.656 2.254 1 97.38 90 ASP A C 1
ATOM 708 O O . ASP A 1 90 ? 12.766 26.75 2.283 1 97.38 90 ASP A O 1
ATOM 712 N N . GLY A 1 91 ? 13.555 24.984 3.33 1 96.75 91 GLY A N 1
ATOM 713 C CA . GLY A 1 91 ? 13.336 25.547 4.652 1 96.75 91 GLY A CA 1
ATOM 714 C C . GLY A 1 91 ? 11.938 25.281 5.191 1 96.75 91 GLY A C 1
ATOM 715 O O . GLY A 1 91 ? 11.477 25.969 6.098 1 96.75 91 GLY A O 1
ATOM 716 N N . THR A 1 92 ? 11.25 24.344 4.566 1 97.75 92 THR A N 1
ATOM 717 C CA . THR A 1 92 ? 9.953 23.953 5.109 1 97.75 92 THR A CA 1
ATOM 718 C C . THR A 1 92 ? 10.086 23.531 6.57 1 97.75 92 THR A C 1
ATOM 720 O O . THR A 1 92 ? 10.875 22.641 6.895 1 97.75 92 THR A O 1
ATOM 723 N N . ALA A 1 93 ? 9.328 24.188 7.414 1 98.19 93 ALA A N 1
ATOM 724 C CA . ALA A 1 93 ? 9.406 23.891 8.844 1 98.19 93 ALA A CA 1
ATOM 725 C C . ALA A 1 93 ? 8.594 22.641 9.188 1 98.19 93 ALA A C 1
ATOM 727 O O . ALA A 1 93 ? 9.023 21.812 9.992 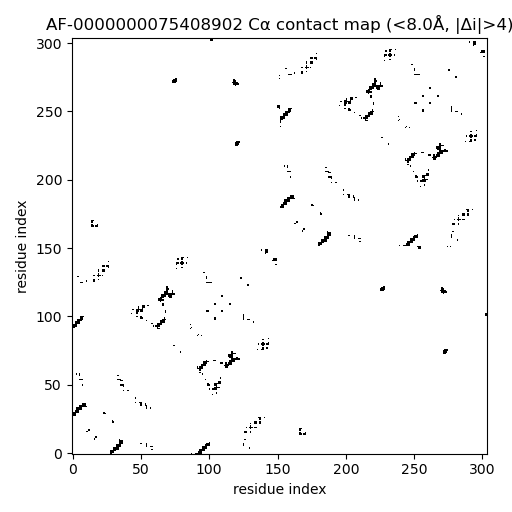1 98.19 93 ALA A O 1
ATOM 728 N N . ASP A 1 94 ? 7.383 22.531 8.562 1 98.75 94 ASP A N 1
ATOM 729 C CA . ASP A 1 94 ? 6.438 21.453 8.859 1 98.75 94 ASP A CA 1
ATOM 730 C C . ASP A 1 94 ? 5.914 20.812 7.582 1 98.75 94 ASP A C 1
ATOM 732 O O . ASP A 1 94 ? 5.395 21.5 6.703 1 98.75 94 ASP A O 1
ATOM 736 N N . LEU A 1 95 ? 6.082 19.562 7.422 1 98.88 95 LEU A N 1
ATOM 737 C CA . LEU A 1 95 ? 5.5 18.766 6.355 1 98.88 95 LEU A CA 1
ATOM 738 C C . LEU A 1 95 ? 4.418 17.844 6.902 1 98.88 95 LEU A C 1
ATOM 740 O O . LEU A 1 95 ? 4.68 17.016 7.777 1 98.88 95 LEU A O 1
ATOM 744 N N . ALA A 1 96 ? 3.191 18 6.41 1 98.94 96 ALA A N 1
ATOM 745 C CA . ALA A 1 96 ? 2.061 17.266 6.973 1 98.94 96 ALA A CA 1
ATOM 746 C C . ALA A 1 96 ? 1.399 16.391 5.918 1 98.94 96 ALA A C 1
ATOM 748 O O . ALA A 1 96 ? 1.067 16.859 4.828 1 98.94 96 ALA A O 1
ATOM 749 N N . PHE A 1 97 ? 1.223 15.156 6.285 1 98.88 97 PHE A N 1
ATOM 750 C CA . PHE A 1 97 ? 0.432 14.227 5.488 1 98.88 97 PHE A CA 1
ATOM 751 C C . PHE A 1 97 ? -0.978 14.094 6.051 1 98.88 97 PHE A C 1
ATOM 753 O O . PHE A 1 97 ? -1.158 13.977 7.266 1 98.88 97 PHE A O 1
ATOM 760 N N . VAL A 1 98 ? -1.947 14.117 5.137 1 98.88 98 VAL A N 1
ATOM 761 C CA . VAL A 1 98 ? -3.338 14.117 5.582 1 98.88 98 VAL A CA 1
ATOM 762 C C . VAL A 1 98 ? -4.078 12.93 4.957 1 98.88 98 VAL A C 1
ATOM 764 O O . VAL A 1 98 ? -4.012 12.719 3.744 1 98.88 98 VAL A O 1
ATOM 767 N N . ILE A 1 99 ? -4.73 12.156 5.781 1 98.25 99 ILE A N 1
ATOM 768 C CA . ILE A 1 99 ? -5.512 10.992 5.371 1 98.25 99 ILE A CA 1
ATOM 769 C C . ILE A 1 99 ? -6.984 11.227 5.688 1 98.25 99 ILE A C 1
ATOM 771 O O . ILE A 1 99 ? -7.352 11.445 6.844 1 98.25 99 ILE A O 1
ATOM 775 N N . GLY A 1 100 ? -7.84 11.172 4.723 1 96.5 100 GLY A N 1
ATOM 776 C CA . GLY A 1 100 ? -9.266 11.43 4.867 1 96.5 100 GLY A CA 1
ATOM 777 C C . GLY A 1 100 ? -10.039 10.227 5.367 1 96.5 100 GLY A C 1
ATOM 778 O O . GLY A 1 100 ? -9.453 9.18 5.656 1 96.5 100 GLY A O 1
ATOM 779 N N . GLY A 1 101 ? -11.297 10.438 5.492 1 93.31 101 GLY A N 1
ATOM 780 C CA . GLY A 1 101 ? -12.18 9.352 5.895 1 93.31 101 GLY A CA 1
ATOM 781 C C . GLY A 1 101 ? -12.594 8.461 4.738 1 93.31 101 GLY A C 1
ATOM 782 O O . GLY A 1 101 ? -12 8.523 3.66 1 93.31 101 GLY A O 1
ATOM 783 N N . ALA A 1 102 ? -13.57 7.621 4.98 1 88.5 102 ALA A N 1
ATOM 784 C CA . ALA A 1 102 ? -14.008 6.605 4.027 1 88.5 102 ALA A CA 1
ATOM 785 C C . ALA A 1 102 ? -14.516 7.246 2.738 1 88.5 102 ALA A C 1
ATOM 787 O O . ALA A 1 102 ? -14.406 6.656 1.659 1 88.5 102 ALA A O 1
ATOM 788 N N . ASP A 1 103 ? -14.953 8.484 2.812 1 91.12 103 ASP A N 1
ATOM 789 C CA . ASP A 1 103 ? -15.539 9.141 1.648 1 91.12 103 ASP A CA 1
ATOM 790 C C . ASP A 1 103 ? -14.531 10.07 0.977 1 91.12 103 ASP A C 1
ATOM 792 O O . ASP A 1 103 ? -14.852 10.734 -0.011 1 91.12 103 ASP A O 1
ATOM 796 N N . GLY A 1 104 ? -13.367 10.133 1.524 1 93.81 104 GLY A N 1
ATOM 797 C CA . GLY A 1 104 ? -12.344 10.977 0.948 1 93.81 104 GLY A CA 1
ATOM 798 C C . GLY A 1 104 ? -12.266 12.352 1.593 1 93.81 104 GLY A C 1
ATOM 799 O O . GLY A 1 104 ? -12.836 12.57 2.666 1 93.81 104 GLY A O 1
ATOM 800 N N . HIS A 1 105 ? -11.547 13.234 0.964 1 97.06 105 HIS A N 1
ATOM 801 C CA . HIS A 1 105 ? -11.273 14.555 1.517 1 97.06 105 HIS A CA 1
ATOM 802 C C . HIS A 1 105 ? -12.391 15.539 1.175 1 97.06 105 HIS A C 1
ATOM 804 O O . HIS A 1 105 ? -12.945 15.5 0.072 1 97.06 105 HIS A O 1
ATOM 810 N N . GLY A 1 106 ? -12.711 16.391 2.131 1 97.38 106 GLY A N 1
ATOM 811 C CA . GLY A 1 106 ? -13.453 17.594 1.772 1 97.38 106 GLY A CA 1
ATOM 812 C C . GLY A 1 106 ? -12.648 18.578 0.943 1 97.38 106 GLY A C 1
ATOM 813 O O . GLY A 1 106 ? -11.422 18.453 0.853 1 97.38 106 GLY A O 1
ATOM 814 N N . GLN A 1 107 ? -13.32 19.531 0.361 1 97.62 107 GLN A N 1
ATOM 815 C CA . GLN A 1 107 ? -12.711 20.469 -0.583 1 97.62 107 GLN A CA 1
ATOM 816 C C . GLN A 1 107 ? -11.633 21.312 0.096 1 97.62 107 GLN A C 1
ATOM 818 O O . GLN A 1 107 ? -10.625 21.656 -0.521 1 97.62 107 GLN A O 1
ATOM 823 N N . ALA A 1 108 ? -11.766 21.656 1.329 1 98.5 108 ALA A N 1
ATOM 824 C CA . ALA A 1 108 ? -10.82 22.516 2.041 1 98.5 108 ALA A CA 1
ATOM 825 C C . ALA A 1 108 ? -9.43 21.891 2.08 1 98.5 108 ALA A C 1
ATOM 827 O O . ALA A 1 108 ? -8.43 22.594 1.932 1 98.5 108 ALA A O 1
ATOM 828 N N . VAL A 1 109 ? -9.391 20.562 2.279 1 98.62 109 VAL A N 1
ATOM 829 C CA . VAL A 1 109 ? -8.109 19.859 2.301 1 98.62 109 VAL A CA 1
ATOM 830 C C . VAL A 1 109 ? -7.484 19.875 0.908 1 98.62 109 VAL A C 1
ATOM 832 O O . VAL A 1 109 ? -6.285 20.125 0.763 1 98.62 109 VAL A O 1
ATOM 835 N N . ARG A 1 110 ? -8.289 19.625 -0.103 1 97.88 110 ARG A N 1
ATOM 836 C CA . ARG A 1 110 ? -7.793 19.609 -1.475 1 97.88 110 ARG A CA 1
ATOM 837 C C . ARG A 1 110 ? -7.238 20.969 -1.878 1 97.88 110 ARG A C 1
ATOM 839 O O . ARG A 1 110 ? -6.199 21.047 -2.541 1 97.88 110 ARG A O 1
ATOM 846 N N . ASP A 1 111 ? -7.891 22.016 -1.434 1 97.81 111 ASP A N 1
ATOM 847 C CA . ASP A 1 111 ? -7.465 23.375 -1.737 1 97.81 111 ASP A CA 1
ATOM 848 C C . ASP A 1 111 ? -6.16 23.719 -1.023 1 97.81 111 ASP A C 1
ATOM 850 O O . ASP A 1 111 ? -5.312 24.422 -1.571 1 97.81 111 ASP A O 1
ATOM 854 N N . ARG A 1 112 ? -6.031 23.219 0.149 1 98.12 112 ARG A N 1
ATOM 855 C CA . ARG A 1 112 ? -4.898 23.531 1.016 1 98.12 112 ARG A CA 1
ATOM 856 C C . ARG A 1 112 ? -3.662 22.734 0.609 1 98.12 112 ARG A C 1
ATOM 858 O O . ARG A 1 112 ? -2.533 23.156 0.869 1 98.12 112 ARG A O 1
ATOM 865 N N . ALA A 1 113 ? -3.834 21.656 -0.041 1 98.62 113 ALA A N 1
ATOM 866 C CA . ALA A 1 113 ? -2.758 20.703 -0.305 1 98.62 113 ALA A CA 1
ATOM 867 C C . ALA A 1 113 ? -1.768 21.266 -1.323 1 98.62 113 ALA A C 1
ATOM 869 O O . ALA A 1 113 ? -2.168 21.734 -2.385 1 98.62 113 ALA A O 1
ATOM 870 N N . ALA A 1 114 ? -0.526 21.234 -0.958 1 98.44 114 ALA A N 1
ATOM 871 C CA . ALA A 1 114 ? 0.536 21.516 -1.917 1 98.44 114 ALA A CA 1
ATOM 872 C C . ALA A 1 114 ? 0.69 20.391 -2.93 1 98.44 114 ALA A C 1
ATOM 874 O O . ALA A 1 114 ? 1.181 20.609 -4.039 1 98.44 114 ALA A O 1
ATOM 875 N N . LEU A 1 115 ? 0.281 19.203 -2.521 1 98.44 115 LEU A N 1
ATOM 876 C CA . LEU A 1 115 ? 0.349 18 -3.346 1 98.44 115 LEU A CA 1
ATOM 877 C C . LEU A 1 115 ? -0.773 17.031 -2.986 1 98.44 115 LEU A C 1
ATOM 879 O O . LEU A 1 115 ? -0.975 16.719 -1.811 1 98.44 115 LEU A O 1
ATOM 883 N N . LEU A 1 116 ? -1.552 16.688 -3.969 1 98.5 116 LEU A N 1
ATOM 884 C CA . LEU A 1 116 ? -2.379 15.5 -3.867 1 98.5 116 LEU A CA 1
ATOM 885 C C . LEU A 1 116 ? -1.609 14.266 -4.328 1 98.5 116 LEU A C 1
ATOM 887 O O . LEU A 1 116 ? -1.261 14.148 -5.504 1 98.5 116 LEU A O 1
ATOM 891 N N . LEU A 1 117 ? -1.371 13.359 -3.371 1 98.44 117 LEU A N 1
ATOM 892 C CA . LEU A 1 117 ? -0.504 12.211 -3.631 1 98.44 117 LEU A CA 1
ATOM 893 C C . LEU A 1 117 ? -1.314 10.922 -3.703 1 98.44 117 LEU A C 1
ATOM 895 O O . LEU A 1 117 ? -2.107 10.633 -2.805 1 98.44 117 LEU A O 1
ATOM 899 N N . SER A 1 118 ? -1.132 10.219 -4.766 1 97.25 118 SER A N 1
ATOM 900 C CA . SER A 1 118 ? -1.807 8.938 -4.934 1 97.25 118 SER A CA 1
ATOM 901 C C . SER A 1 118 ? -0.836 7.773 -4.754 1 97.25 118 SER A C 1
ATOM 903 O O . SER A 1 118 ? 0.245 7.762 -5.348 1 97.25 118 SER A O 1
ATOM 905 N N . PHE A 1 119 ? -1.179 6.828 -3.916 1 97.12 119 PHE A N 1
ATOM 906 C CA . PHE A 1 119 ? -0.419 5.59 -3.779 1 97.12 119 PHE A CA 1
ATOM 907 C C . PHE A 1 119 ? -0.912 4.539 -4.766 1 97.12 119 PHE A C 1
ATOM 909 O O . PHE A 1 119 ? -0.598 3.355 -4.629 1 97.12 119 PHE A O 1
ATOM 916 N N . GLY A 1 120 ? -1.628 4.945 -5.77 1 95.62 120 GLY A N 1
ATOM 917 C CA . GLY A 1 120 ? -2.258 4.062 -6.738 1 95.62 120 GLY A CA 1
ATOM 918 C C . GLY A 1 120 ? -3.762 4.242 -6.82 1 95.62 120 GLY A C 1
ATOM 919 O O . GLY A 1 120 ? -4.352 4.969 -6.016 1 95.62 120 GLY A O 1
ATOM 920 N N . ALA A 1 121 ? -4.348 3.547 -7.73 1 94.75 121 ALA A N 1
ATOM 921 C CA . ALA A 1 121 ? -5.77 3.725 -8.008 1 94.75 121 ALA A CA 1
ATOM 922 C C . ALA A 1 121 ? -6.625 2.92 -7.027 1 94.75 121 ALA A C 1
ATOM 924 O O . ALA A 1 121 ? -7.832 3.137 -6.926 1 94.75 121 ALA A O 1
ATOM 925 N N . MET A 1 122 ? -6.004 2.023 -6.383 1 95.44 122 MET A N 1
ATOM 926 C CA . MET A 1 122 ? -6.734 1.174 -5.445 1 95.44 122 MET A CA 1
ATOM 927 C C . MET A 1 122 ? -7.031 1.921 -4.148 1 95.44 122 MET A C 1
ATOM 929 O O . MET A 1 122 ? -6.25 2.773 -3.725 1 95.44 122 MET A O 1
ATOM 933 N N . THR A 1 123 ? -8.078 1.568 -3.541 1 94.38 123 THR A N 1
ATOM 934 C CA . THR A 1 123 ? -8.43 2.084 -2.223 1 94.38 123 THR A CA 1
ATOM 935 C C . THR A 1 123 ? -7.77 1.26 -1.124 1 94.38 123 THR A C 1
ATOM 937 O O . THR A 1 123 ? -7.852 0.03 -1.129 1 94.38 123 THR A O 1
ATOM 940 N N . TRP A 1 124 ? -7.113 1.92 -0.273 1 94.69 124 TRP A N 1
ATOM 941 C CA . TRP A 1 124 ? -6.473 1.268 0.863 1 94.69 124 TRP A CA 1
ATOM 942 C C . TRP A 1 124 ? -7.129 1.687 2.174 1 94.69 124 TRP A C 1
ATOM 944 O O . TRP A 1 124 ? -7.555 2.834 2.322 1 94.69 124 TRP A O 1
ATOM 954 N N . PRO A 1 125 ? -7.234 0.781 3.117 1 92.56 125 PRO A N 1
ATOM 955 C CA . PRO A 1 125 ? -7.762 1.173 4.426 1 92.56 125 PRO A CA 1
ATOM 956 C C . PRO A 1 125 ? -6.922 2.258 5.102 1 92.56 125 PRO A C 1
ATOM 958 O O . PRO A 1 125 ? -5.695 2.252 4.988 1 92.56 125 PRO A O 1
ATOM 961 N N . HIS A 1 126 ? -7.547 3.098 5.785 1 89.94 126 HIS A N 1
ATOM 962 C CA . HIS A 1 126 ? -6.891 4.281 6.324 1 89.94 126 HIS A CA 1
ATOM 963 C C . HIS A 1 126 ? -5.75 3.898 7.262 1 89.94 126 HIS A C 1
ATOM 965 O O . HIS A 1 126 ? -4.703 4.551 7.273 1 89.94 126 HIS A O 1
ATOM 971 N N . MET A 1 127 ? -5.926 2.861 8.078 1 90.62 127 MET A N 1
ATOM 972 C CA . MET A 1 127 ? -4.836 2.496 8.984 1 90.62 127 MET A CA 1
ATOM 973 C C . MET A 1 127 ? -3.641 1.961 8.203 1 90.62 127 MET A C 1
ATOM 975 O O . MET A 1 127 ? -2.49 2.215 8.562 1 90.62 127 MET A O 1
ATOM 979 N N . LEU A 1 128 ? -3.895 1.206 7.223 1 95.5 128 LEU A N 1
ATOM 980 C CA . LEU A 1 128 ? -2.814 0.726 6.367 1 95.5 128 LEU A CA 1
ATOM 981 C C . LEU A 1 128 ? -2.1 1.889 5.688 1 95.5 128 LEU A C 1
ATOM 983 O O . LEU A 1 128 ? -0.871 1.891 5.578 1 95.5 128 LEU A O 1
ATOM 987 N N . VAL A 1 129 ? -2.807 2.869 5.285 1 97.25 129 VAL A N 1
ATOM 988 C CA . VAL A 1 129 ? -2.238 4.031 4.609 1 97.25 129 VAL A CA 1
ATOM 989 C C . VAL A 1 129 ? -1.246 4.734 5.535 1 97.25 129 VAL A C 1
ATOM 991 O O . VAL A 1 129 ? -0.201 5.211 5.09 1 97.25 129 VAL A O 1
ATOM 994 N N . ARG A 1 130 ? -1.528 4.824 6.828 1 98.19 130 ARG A N 1
ATOM 995 C CA . ARG A 1 130 ? -0.602 5.414 7.789 1 98.19 130 ARG A CA 1
ATOM 996 C C . ARG A 1 130 ? 0.756 4.723 7.734 1 98.19 130 ARG A C 1
ATOM 998 O O . ARG A 1 130 ? 1.795 5.383 7.688 1 98.19 130 ARG A O 1
ATOM 1005 N N . ALA A 1 131 ? 0.703 3.387 7.703 1 98.06 131 ALA A N 1
ATOM 1006 C CA . ALA A 1 131 ? 1.942 2.617 7.625 1 98.06 131 ALA A CA 1
ATOM 1007 C C . ALA A 1 131 ? 2.65 2.852 6.293 1 98.06 131 ALA A C 1
ATOM 1009 O O . ALA A 1 131 ? 3.879 2.934 6.242 1 98.06 131 ALA A O 1
ATOM 1010 N N . MET A 1 132 ? 1.884 2.945 5.223 1 98.31 132 MET A N 1
ATOM 1011 C CA . MET A 1 132 ? 2.432 3.168 3.889 1 98.31 132 MET A CA 1
ATOM 1012 C C . MET A 1 132 ? 3.139 4.516 3.809 1 98.31 132 MET A C 1
ATOM 1014 O O . MET A 1 132 ? 4.223 4.621 3.234 1 98.31 132 MET A O 1
ATOM 1018 N N . VAL A 1 133 ? 2.541 5.551 4.402 1 98.69 133 VAL A N 1
ATOM 1019 C CA . VAL A 1 133 ? 3.164 6.871 4.453 1 98.69 133 VAL A CA 1
ATOM 1020 C C . VAL A 1 133 ? 4.492 6.785 5.199 1 98.69 133 VAL A C 1
ATOM 1022 O O . VAL A 1 133 ? 5.516 7.277 4.715 1 98.69 133 VAL A O 1
ATOM 1025 N N . ALA A 1 134 ? 4.461 6.129 6.363 1 98.56 134 ALA A N 1
ATOM 1026 C CA . ALA A 1 134 ? 5.676 6 7.164 1 98.56 134 ALA A CA 1
ATOM 1027 C C . ALA A 1 134 ? 6.758 5.246 6.402 1 98.56 134 ALA A C 1
ATOM 1029 O O . ALA A 1 134 ? 7.934 5.617 6.453 1 98.56 134 ALA A O 1
ATOM 1030 N N . GLU A 1 135 ? 6.379 4.203 5.723 1 98.06 135 GLU A N 1
ATOM 1031 C CA . GLU A 1 135 ? 7.316 3.428 4.914 1 98.06 135 GLU A CA 1
ATOM 1032 C C . GLU A 1 135 ? 7.969 4.297 3.842 1 98.06 135 GLU A C 1
ATOM 1034 O O . GLU A 1 135 ? 9.188 4.273 3.672 1 98.06 135 GLU A O 1
ATOM 1039 N N . GLN A 1 136 ? 7.207 5.07 3.084 1 98.19 136 GLN A N 1
ATOM 1040 C CA . GLN A 1 136 ? 7.746 5.867 1.986 1 98.19 136 GLN A CA 1
ATOM 1041 C C . GLN A 1 136 ? 8.594 7.023 2.51 1 98.19 136 GLN A C 1
ATOM 1043 O O . GLN A 1 136 ? 9.555 7.438 1.862 1 98.19 136 GLN A O 1
ATOM 1048 N N . LEU A 1 137 ? 8.203 7.547 3.688 1 98.56 137 LEU A N 1
ATOM 1049 C CA . LEU A 1 137 ? 9.047 8.562 4.301 1 98.56 137 LEU A CA 1
ATOM 1050 C C . LEU A 1 137 ? 10.398 7.969 4.703 1 98.56 137 LEU A C 1
ATOM 1052 O O . LEU A 1 137 ? 11.438 8.602 4.504 1 98.56 137 LEU A O 1
ATOM 1056 N N . TRP A 1 138 ? 10.367 6.785 5.277 1 97.62 138 TRP A N 1
ATOM 1057 C CA . TRP A 1 138 ? 11.609 6.098 5.605 1 97.62 138 TRP A CA 1
ATOM 1058 C C . TRP A 1 138 ? 12.43 5.824 4.352 1 97.62 138 TRP A C 1
ATOM 1060 O O . TRP A 1 138 ? 13.641 6.062 4.324 1 97.62 138 TRP A O 1
ATOM 1070 N N . ARG A 1 139 ? 11.773 5.371 3.348 1 97.5 139 ARG A N 1
ATOM 1071 C CA . ARG A 1 139 ? 12.43 5.105 2.074 1 97.5 139 ARG A CA 1
ATOM 1072 C C . ARG A 1 139 ? 13.023 6.379 1.485 1 97.5 139 ARG A C 1
ATOM 1074 O O . ARG A 1 139 ? 14.133 6.363 0.946 1 97.5 139 ARG A O 1
ATOM 1081 N N . ALA A 1 140 ? 12.281 7.453 1.559 1 98 140 ALA A N 1
ATOM 1082 C CA . ALA A 1 140 ? 12.797 8.742 1.087 1 98 140 ALA A CA 1
ATOM 1083 C C . ALA A 1 140 ? 14.062 9.133 1.838 1 98 140 ALA A C 1
ATOM 1085 O O . ALA A 1 140 ? 15.039 9.578 1.229 1 98 140 ALA A O 1
ATOM 1086 N N . GLN A 1 141 ? 14 8.969 3.139 1 97.38 141 GLN A N 1
ATOM 1087 C CA . GLN A 1 141 ? 15.18 9.227 3.963 1 97.38 141 GLN A CA 1
ATOM 1088 C C . GLN A 1 141 ? 16.359 8.367 3.527 1 97.38 141 GLN A C 1
ATOM 1090 O O . GLN A 1 141 ? 17.484 8.859 3.412 1 97.38 141 GLN A O 1
ATOM 1095 N N . ALA A 1 142 ? 16.078 7.113 3.289 1 96.81 142 ALA A N 1
ATOM 1096 C CA . ALA A 1 142 ? 17.125 6.184 2.859 1 96.81 142 ALA A CA 1
ATOM 1097 C C . ALA A 1 142 ? 17.703 6.602 1.512 1 96.81 142 ALA A C 1
ATOM 1099 O O . ALA A 1 142 ? 18.922 6.609 1.334 1 96.81 142 ALA A O 1
ATOM 1100 N N . ILE A 1 143 ? 16.844 6.945 0.564 1 96.75 143 ILE A N 1
ATOM 1101 C CA . ILE A 1 143 ? 17.266 7.359 -0.771 1 96.75 143 ILE A CA 1
ATOM 1102 C C . ILE A 1 143 ? 18.141 8.602 -0.671 1 96.75 143 ILE A C 1
ATOM 1104 O O . ILE A 1 143 ? 19.219 8.656 -1.262 1 96.75 143 ILE A O 1
ATOM 1108 N N . LEU A 1 144 ? 17.734 9.578 0.048 1 96.5 144 LEU A N 1
ATOM 1109 C CA . LEU A 1 144 ? 18.406 10.867 0.146 1 96.5 144 LEU A CA 1
ATOM 1110 C C . LEU A 1 144 ? 19.75 10.727 0.861 1 96.5 144 LEU A C 1
ATOM 1112 O O . LEU A 1 144 ? 20.672 11.5 0.6 1 96.5 144 LEU A O 1
ATOM 1116 N N . SER A 1 145 ? 19.828 9.742 1.734 1 95.06 145 SER A N 1
ATOM 1117 C CA . SER A 1 145 ? 21.062 9.57 2.488 1 95.06 145 SER A CA 1
ATOM 1118 C C . SER A 1 145 ? 21.969 8.539 1.829 1 95.06 145 SER A C 1
ATOM 1120 O O . SER A 1 145 ? 23.078 8.281 2.311 1 95.06 145 SER A O 1
ATOM 1122 N N . GLY A 1 146 ? 21.516 7.895 0.729 1 90.88 146 GLY A N 1
ATOM 1123 C CA . GLY A 1 146 ? 22.312 6.871 0.062 1 90.88 146 GLY A CA 1
ATOM 1124 C C . GLY A 1 146 ? 22.344 5.559 0.818 1 90.88 146 GLY A C 1
ATOM 1125 O O . GLY A 1 146 ? 23.297 4.781 0.681 1 90.88 146 GLY A O 1
ATOM 1126 N N . HIS A 1 147 ? 21.453 5.355 1.657 1 87.31 147 HIS A N 1
ATOM 1127 C CA . HIS A 1 147 ? 21.312 4.109 2.4 1 87.31 147 HIS A CA 1
ATOM 1128 C C . HIS A 1 147 ? 20.906 2.961 1.482 1 87.31 147 HIS A C 1
ATOM 1130 O O . HIS A 1 147 ? 20.109 3.143 0.569 1 87.31 147 HIS A O 1
ATOM 1136 N N . PRO A 1 148 ? 21.422 1.754 1.646 1 82 148 PRO A N 1
ATOM 1137 C CA . PRO A 1 148 ? 21.156 0.618 0.758 1 82 148 PRO A CA 1
ATOM 1138 C C . PRO A 1 148 ? 19.703 0.158 0.79 1 82 148 PRO A C 1
ATOM 1140 O O . PRO A 1 148 ? 19.266 -0.568 -0.104 1 82 148 PRO A O 1
ATOM 1143 N N . TYR A 1 149 ? 18.922 0.543 1.667 1 78.94 149 TYR A N 1
ATOM 1144 C CA . TYR A 1 149 ? 17.531 0.123 1.804 1 78.94 149 TYR A CA 1
ATOM 1145 C C . TYR A 1 149 ? 16.766 0.366 0.514 1 78.94 149 TYR A C 1
ATOM 1147 O O . TYR A 1 149 ? 15.812 -0.362 0.203 1 78.94 149 TYR A O 1
ATOM 1155 N N . HIS A 1 150 ? 17.094 1.354 -0.241 1 69.56 150 HIS A N 1
ATOM 1156 C CA . HIS A 1 150 ? 16.25 1.775 -1.354 1 69.56 150 HIS A CA 1
ATOM 1157 C C . HIS A 1 150 ? 16.297 0.76 -2.49 1 69.56 150 HIS A C 1
ATOM 1159 O O . HIS A 1 150 ? 15.43 0.778 -3.377 1 69.56 150 HIS A O 1
ATOM 1165 N N . ARG A 1 151 ? 17.344 -0.12 -2.432 1 62.78 151 ARG A N 1
ATOM 1166 C CA . ARG A 1 151 ? 17.453 -1.123 -3.484 1 62.78 151 ARG A CA 1
ATOM 1167 C C . ARG A 1 151 ? 16.469 -2.264 -3.266 1 62.78 151 ARG A C 1
ATOM 1169 O O . ARG A 1 151 ? 16.266 -3.092 -4.156 1 62.78 151 ARG A O 1
ATOM 1176 N N . ALA A 1 152 ? 15.805 -2.035 -2.111 1 48.34 152 ALA A N 1
ATOM 1177 C CA . ALA A 1 152 ? 14.695 -2.979 -2.086 1 48.34 152 ALA A CA 1
ATOM 1178 C C . ALA A 1 152 ? 13.469 -2.404 -2.797 1 48.34 152 ALA A C 1
ATOM 1180 O O . ALA A 1 152 ? 13.273 -1.188 -2.824 1 48.34 152 ALA A O 1
ATOM 1181 N N . MET B 1 1 ? -12.398 -21.406 -7.258 1 96.88 1 MET B N 1
ATOM 1182 C CA . MET B 1 1 ? -11.117 -20.875 -7.695 1 96.88 1 MET B CA 1
ATOM 1183 C C . MET B 1 1 ? -10.117 -20.828 -6.539 1 96.88 1 MET B C 1
ATOM 1185 O O . MET B 1 1 ? -10.414 -20.281 -5.477 1 96.88 1 MET B O 1
ATOM 1189 N N . ARG B 1 2 ? -8.938 -21.516 -6.723 1 98.25 2 ARG B N 1
ATOM 1190 C CA . ARG B 1 2 ? -7.887 -21.5 -5.703 1 98.25 2 ARG B CA 1
ATOM 1191 C C . ARG B 1 2 ? -6.98 -20.281 -5.871 1 98.25 2 ARG B C 1
ATOM 1193 O O . ARG B 1 2 ? -6.766 -19.812 -6.988 1 98.25 2 ARG B O 1
ATOM 1200 N N . LEU B 1 3 ? -6.441 -19.797 -4.746 1 98.75 3 LEU B N 1
ATOM 1201 C CA . LEU B 1 3 ? -5.578 -18.625 -4.762 1 98.75 3 LEU B CA 1
ATOM 1202 C C . LEU B 1 3 ? -4.145 -19 -4.406 1 98.75 3 LEU B C 1
ATOM 1204 O O . LEU B 1 3 ? -3.914 -19.797 -3.498 1 98.75 3 LEU B O 1
ATOM 1208 N N . TRP B 1 4 ? -3.209 -18.391 -5.148 1 98.81 4 TRP B N 1
ATOM 1209 C CA . TRP B 1 4 ? -1.784 -18.594 -4.914 1 98.81 4 TRP B CA 1
ATOM 1210 C C . TRP B 1 4 ? -1.059 -17.266 -4.781 1 98.81 4 TRP B C 1
ATOM 1212 O O . TRP B 1 4 ? -1.416 -16.281 -5.445 1 98.81 4 TRP B O 1
ATOM 1222 N N . LEU B 1 5 ? -0.079 -17.25 -3.936 1 98.81 5 LEU B N 1
ATOM 1223 C CA . LEU B 1 5 ? 0.891 -16.156 -3.859 1 98.81 5 LEU B CA 1
ATOM 1224 C C . LEU B 1 5 ? 2.316 -16.703 -3.91 1 98.81 5 LEU B C 1
ATOM 1226 O O . LEU B 1 5 ? 2.752 -17.406 -2.996 1 98.81 5 LEU B O 1
ATOM 1230 N N . ALA B 1 6 ? 2.986 -16.484 -4.969 1 98.81 6 ALA B N 1
ATOM 1231 C CA . ALA B 1 6 ? 4.395 -16.844 -5.113 1 98.81 6 ALA B CA 1
ATOM 1232 C C . ALA B 1 6 ? 5.289 -15.609 -4.996 1 98.81 6 ALA B C 1
ATOM 1234 O O . ALA B 1 6 ? 5.082 -14.617 -5.695 1 98.81 6 ALA B O 1
ATOM 1235 N N . ALA B 1 7 ? 6.266 -15.656 -4.156 1 98.5 7 ALA B N 1
ATOM 1236 C CA . ALA B 1 7 ? 7.07 -14.461 -3.902 1 98.5 7 ALA B CA 1
ATOM 1237 C C . ALA B 1 7 ? 8.539 -14.82 -3.691 1 98.5 7 ALA B C 1
ATOM 1239 O O . ALA B 1 7 ? 8.852 -15.867 -3.121 1 98.5 7 ALA B O 1
ATOM 1240 N N . VAL B 1 8 ? 9.398 -13.984 -4.168 1 97.12 8 VAL B N 1
ATOM 1241 C CA . VAL B 1 8 ? 10.82 -14.086 -3.861 1 97.12 8 VAL B CA 1
ATOM 1242 C C . VAL B 1 8 ? 11.07 -13.625 -2.428 1 97.12 8 VAL B C 1
ATOM 1244 O O . VAL B 1 8 ? 10.594 -12.562 -2.018 1 97.12 8 VAL B O 1
ATOM 1247 N N . GLY B 1 9 ? 11.789 -14.453 -1.66 1 95.06 9 GLY B N 1
ATOM 1248 C CA . GLY B 1 9 ? 12.141 -14.102 -0.297 1 95.06 9 GLY B CA 1
ATOM 1249 C C . GLY B 1 9 ? 11.328 -14.836 0.747 1 95.06 9 GLY B C 1
ATOM 1250 O O . GLY B 1 9 ? 10.156 -15.141 0.523 1 95.06 9 GLY B O 1
ATOM 1251 N N . ARG B 1 10 ? 11.883 -14.977 1.84 1 93.12 10 ARG B N 1
ATOM 1252 C CA . ARG B 1 10 ? 11.211 -15.641 2.951 1 93.12 10 ARG B CA 1
ATOM 1253 C C . ARG B 1 10 ? 10.664 -14.617 3.947 1 93.12 10 ARG B C 1
ATOM 1255 O O . ARG B 1 10 ? 11.367 -13.68 4.324 1 93.12 10 ARG B O 1
ATOM 1262 N N . VAL B 1 11 ? 9.484 -14.867 4.262 1 89.75 11 VAL B N 1
ATOM 1263 C CA . VAL B 1 11 ? 8.852 -13.922 5.184 1 89.75 11 VAL B CA 1
ATOM 1264 C C . VAL B 1 11 ? 9.375 -14.164 6.598 1 89.75 11 VAL B C 1
ATOM 1266 O O . VAL B 1 11 ? 9.57 -15.305 7.012 1 89.75 11 VAL B O 1
ATOM 1269 N N . LYS B 1 12 ? 9.633 -13.133 7.258 1 89.12 12 LYS B N 1
ATOM 1270 C CA . LYS B 1 12 ? 9.992 -13.188 8.672 1 89.12 12 LYS B CA 1
ATOM 1271 C C . LYS B 1 12 ? 8.828 -12.75 9.555 1 89.12 12 LYS B C 1
ATOM 1273 O O . LYS B 1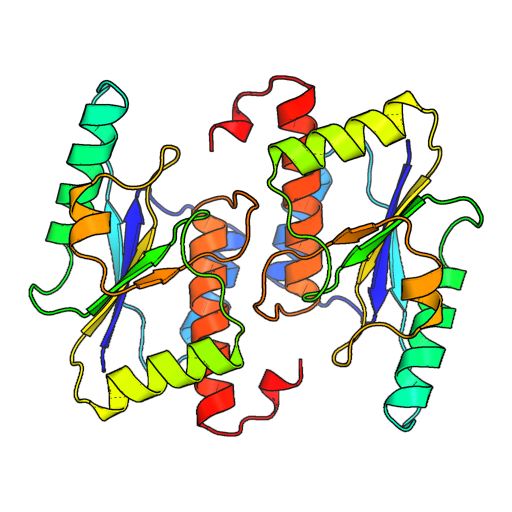 12 ? 8.008 -11.93 9.141 1 89.12 12 LYS B O 1
ATOM 1278 N N . PRO B 1 13 ? 8.836 -13.352 10.797 1 94.5 13 PRO B N 1
ATOM 1279 C CA . PRO B 1 13 ? 7.789 -12.875 11.711 1 94.5 13 PRO B CA 1
ATOM 1280 C C . PRO B 1 13 ? 7.84 -11.367 11.93 1 94.5 13 PRO B C 1
ATOM 1282 O O . PRO B 1 13 ? 8.93 -10.781 11.984 1 94.5 13 PRO B O 1
ATOM 1285 N N . GLY B 1 14 ? 6.68 -10.742 11.992 1 96.06 14 GLY B N 1
ATOM 1286 C CA . GLY B 1 14 ? 6.578 -9.305 12.188 1 96.06 14 GLY B CA 1
ATOM 1287 C C . GLY B 1 14 ? 5.242 -8.734 11.734 1 96.06 14 GLY B C 1
ATOM 1288 O O . GLY B 1 14 ? 4.328 -9.484 11.391 1 96.06 14 GLY B O 1
ATOM 1289 N N . PRO B 1 15 ? 5.152 -7.457 11.859 1 96.88 15 PRO B N 1
ATOM 1290 C CA . PRO B 1 15 ? 3.867 -6.812 11.57 1 96.88 15 PRO B CA 1
ATOM 1291 C C . PRO B 1 15 ? 3.395 -7.043 10.141 1 96.88 15 PRO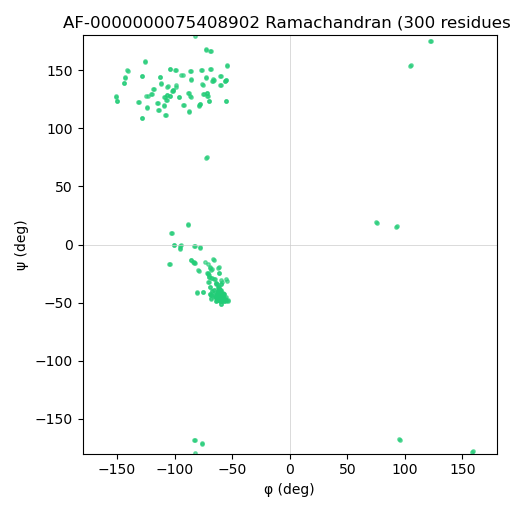 B C 1
ATOM 1293 O O . PRO B 1 15 ? 2.189 -7.129 9.891 1 96.88 15 PRO B O 1
ATOM 1296 N N . GLU B 1 16 ? 4.305 -7.129 9.172 1 96.56 16 GLU B N 1
ATOM 1297 C CA . GLU B 1 16 ? 3.896 -7.367 7.789 1 96.56 16 GLU B CA 1
ATOM 1298 C C . GLU B 1 16 ? 3.227 -8.727 7.637 1 96.56 16 GLU B C 1
ATOM 1300 O O . GLU B 1 16 ? 2.182 -8.844 6.992 1 96.56 16 GLU B O 1
ATOM 1305 N N . LEU B 1 17 ? 3.912 -9.758 8.211 1 97.38 17 LEU B N 1
ATOM 1306 C CA . LEU B 1 17 ? 3.326 -11.094 8.164 1 97.38 17 LEU B CA 1
ATOM 1307 C C . LEU B 1 17 ? 1.996 -11.133 8.906 1 97.38 17 LEU B C 1
ATOM 1309 O O . LEU B 1 17 ? 1.034 -11.742 8.438 1 97.38 17 LEU B O 1
ATOM 1313 N N . ASP B 1 18 ? 1.954 -10.508 10.086 1 98.06 18 ASP B N 1
ATOM 1314 C CA . ASP B 1 18 ? 0.71 -10.453 10.852 1 98.06 18 ASP B CA 1
ATOM 1315 C C . ASP B 1 18 ? -0.41 -9.82 10.023 1 98.06 18 ASP B C 1
ATOM 1317 O O . ASP B 1 18 ? -1.553 -10.281 10.07 1 98.06 18 ASP B O 1
ATOM 1321 N N . LEU B 1 19 ? -0.059 -8.797 9.367 1 97.62 19 LEU B N 1
ATOM 1322 C CA . LEU B 1 19 ? -1.029 -8.094 8.539 1 97.62 19 LEU B CA 1
ATOM 1323 C C . LEU B 1 19 ? -1.507 -8.977 7.391 1 97.62 19 LEU B C 1
ATOM 1325 O O . LEU B 1 19 ? -2.705 -9.047 7.109 1 97.62 19 LEU B O 1
ATOM 1329 N N . PHE B 1 20 ? -0.596 -9.664 6.711 1 98.25 20 PHE B N 1
ATOM 1330 C CA . PHE B 1 20 ? -0.957 -10.617 5.668 1 98.25 20 PHE B CA 1
ATOM 1331 C C . PHE B 1 20 ? -1.931 -11.664 6.199 1 98.25 20 PHE B C 1
ATOM 1333 O O . PHE B 1 20 ? -2.969 -11.922 5.586 1 98.25 20 PHE B O 1
ATOM 1340 N N . ASN B 1 21 ? -1.578 -12.203 7.332 1 98.06 21 ASN B N 1
ATOM 1341 C CA . ASN B 1 21 ? -2.406 -13.242 7.934 1 98.06 21 ASN B CA 1
ATOM 1342 C C . ASN B 1 21 ? -3.795 -12.719 8.289 1 98.06 21 ASN B C 1
ATOM 1344 O O . ASN B 1 21 ? -4.793 -13.422 8.117 1 98.06 21 ASN B O 1
ATOM 1348 N N . GLN B 1 22 ? -3.83 -11.547 8.773 1 97 22 GLN B N 1
ATOM 1349 C CA . GLN B 1 22 ? -5.098 -10.93 9.148 1 97 22 GLN B CA 1
ATOM 1350 C C . GLN B 1 22 ? -6.039 -10.844 7.953 1 97 22 GLN B C 1
ATOM 1352 O O . GLN B 1 22 ? -7.211 -11.219 8.047 1 97 22 GLN B O 1
ATOM 1357 N N . TYR B 1 23 ? -5.547 -10.383 6.809 1 97.31 23 TYR B N 1
ATOM 1358 C CA . TYR B 1 23 ? -6.387 -10.234 5.625 1 97.31 23 TYR B CA 1
ATOM 1359 C C . TYR B 1 23 ? -6.676 -11.586 4.988 1 97.31 23 TYR B C 1
ATOM 1361 O O . TYR B 1 23 ? -7.797 -11.852 4.547 1 97.31 23 TYR B O 1
ATOM 1369 N N . SER B 1 24 ? -5.66 -12.445 4.934 1 97.88 24 SER B N 1
ATOM 1370 C CA . SER B 1 24 ? -5.816 -13.742 4.281 1 97.88 24 SER B CA 1
ATOM 1371 C C . SER B 1 24 ? -6.84 -14.609 5.008 1 97.88 24 SER B C 1
ATOM 1373 O O . SER B 1 24 ? -7.578 -15.367 4.379 1 97.88 24 SER B O 1
ATOM 1375 N N . LYS B 1 25 ? -6.902 -14.477 6.312 1 97.56 25 LYS B N 1
ATOM 1376 C CA . LYS B 1 25 ? -7.816 -15.273 7.121 1 97.56 25 LYS B CA 1
ATOM 1377 C C . LYS B 1 25 ? -9.266 -14.906 6.84 1 97.56 25 LYS B C 1
ATOM 1379 O O . LYS B 1 25 ? -10.18 -15.703 7.086 1 97.56 25 LYS B O 1
ATOM 1384 N N . ARG B 1 26 ? -9.539 -13.742 6.312 1 95.94 26 ARG B N 1
ATOM 1385 C CA . ARG B 1 26 ? -10.891 -13.258 6.043 1 95.94 26 ARG B CA 1
ATOM 1386 C C . ARG B 1 26 ? -11.398 -13.773 4.703 1 95.94 26 ARG B C 1
ATOM 1388 O O . ARG B 1 26 ? -12.594 -13.664 4.398 1 95.94 26 ARG B O 1
ATOM 1395 N N . LEU B 1 27 ? -10.508 -14.266 3.926 1 97.56 27 LEU B N 1
ATOM 1396 C CA . LEU B 1 27 ? -10.883 -14.789 2.619 1 97.56 27 LEU B CA 1
ATOM 1397 C C . LEU B 1 27 ? -11.633 -16.109 2.756 1 97.56 27 LEU B C 1
ATOM 1399 O O . LEU B 1 27 ? -11.32 -16.922 3.633 1 97.56 27 LEU B O 1
ATOM 1403 N N . SER B 1 28 ? -12.594 -16.312 1.909 1 96.38 28 SER B N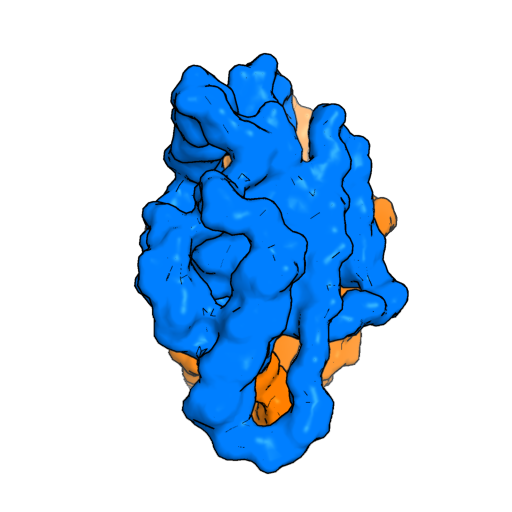 1
ATOM 1404 C CA . SER B 1 28 ? -13.367 -17.547 1.919 1 96.38 28 SER B CA 1
ATOM 1405 C C . SER B 1 28 ? -12.523 -18.719 1.431 1 96.38 28 SER B C 1
ATOM 1407 O O . SER B 1 28 ? -12.844 -19.875 1.714 1 96.38 28 SER B O 1
ATOM 1409 N N . VAL B 1 29 ? -11.539 -18.5 0.645 1 96.12 29 VAL B N 1
ATOM 1410 C CA . VAL B 1 29 ? -10.594 -19.484 0.152 1 96.12 29 VAL B CA 1
ATOM 1411 C C . VAL B 1 29 ? -9.18 -19.141 0.628 1 96.12 29 VAL B C 1
ATOM 1413 O O . VAL B 1 29 ? -8.773 -17.984 0.566 1 96.12 29 VAL B O 1
ATOM 1416 N N . PRO B 1 30 ? -8.492 -20.109 1.116 1 97.62 30 PRO B N 1
ATOM 1417 C CA . PRO B 1 30 ? -7.133 -19.812 1.576 1 97.62 30 PRO B CA 1
ATOM 1418 C C . PRO B 1 30 ? -6.184 -19.469 0.431 1 97.62 30 PRO B C 1
ATOM 1420 O O . PRO B 1 30 ? -6.391 -19.922 -0.702 1 97.62 30 PRO B O 1
ATOM 1423 N N . ILE B 1 31 ? -5.23 -18.672 0.746 1 98.5 31 ILE B N 1
ATOM 1424 C CA . ILE B 1 31 ? -4.145 -18.422 -0.193 1 98.5 31 ILE B CA 1
ATOM 1425 C C . ILE B 1 31 ? -2.998 -19.391 0.062 1 98.5 31 ILE B C 1
ATOM 1427 O O . ILE B 1 31 ? -2.473 -19.469 1.175 1 98.5 31 ILE B O 1
ATOM 1431 N N . ALA B 1 32 ? -2.641 -20.172 -0.879 1 98.56 32 ALA B N 1
ATOM 1432 C CA . ALA B 1 32 ? -1.426 -20.984 -0.792 1 98.56 32 ALA B CA 1
ATOM 1433 C C . ALA B 1 32 ? -0.187 -20.141 -1.096 1 98.56 32 ALA B C 1
ATOM 1435 O O . ALA B 1 32 ? -0.045 -19.609 -2.199 1 98.56 32 ALA B O 1
ATOM 1436 N N . VAL B 1 33 ? 0.728 -20.062 -0.142 1 98.5 33 VAL B N 1
ATOM 1437 C CA . VAL B 1 33 ? 1.905 -19.219 -0.292 1 98.5 33 VAL B CA 1
ATOM 1438 C C . VAL B 1 33 ? 3.115 -20.062 -0.661 1 98.5 33 VAL B C 1
ATOM 1440 O O . VAL B 1 33 ? 3.367 -21.094 -0.036 1 98.5 33 VAL B O 1
ATOM 1443 N N . ARG B 1 34 ? 3.82 -19.594 -1.654 1 98.56 34 ARG B N 1
ATOM 1444 C CA . ARG B 1 34 ? 5.066 -20.203 -2.102 1 98.56 34 ARG B CA 1
ATOM 1445 C C . ARG B 1 34 ? 6.207 -19.203 -2.096 1 98.56 34 ARG B C 1
ATOM 1447 O O . ARG B 1 34 ? 6.141 -18.172 -2.785 1 98.56 34 ARG B O 1
ATOM 1454 N N . GLU B 1 35 ? 7.164 -19.469 -1.311 1 98.31 35 GLU B N 1
ATOM 1455 C CA . GLU B 1 35 ? 8.328 -18.594 -1.235 1 98.31 35 GLU B CA 1
ATOM 1456 C C . GLU B 1 35 ? 9.539 -19.219 -1.924 1 98.31 35 GLU B C 1
ATOM 1458 O O . GLU B 1 35 ? 9.773 -20.422 -1.799 1 98.31 35 GLU B O 1
ATOM 1463 N N . VAL B 1 36 ? 10.25 -18.438 -2.693 1 98.06 36 VAL B N 1
ATOM 1464 C CA . VAL B 1 36 ? 11.445 -18.922 -3.375 1 98.06 36 VAL B CA 1
ATOM 1465 C C . VAL B 1 36 ? 12.633 -18.016 -3.035 1 98.06 36 VAL B C 1
ATOM 1467 O O . VAL B 1 36 ? 12.453 -16.875 -2.623 1 98.06 36 VAL B O 1
ATOM 1470 N N . GLU B 1 37 ? 13.789 -18.594 -3.189 1 95.38 37 GLU B N 1
ATOM 1471 C CA . GLU B 1 37 ? 15.016 -17.844 -2.953 1 95.38 37 GLU B CA 1
ATOM 1472 C C . GLU B 1 37 ? 16.109 -18.25 -3.938 1 95.38 37 GLU B C 1
ATOM 1474 O O . GLU B 1 37 ? 16.188 -19.406 -4.344 1 95.38 37 GLU B O 1
ATOM 1479 N N . GLU B 1 38 ? 16.766 -17.281 -4.371 1 93.69 38 GLU B N 1
ATOM 1480 C CA . GLU B 1 38 ? 18.031 -17.469 -5.09 1 93.69 38 GLU B CA 1
ATOM 1481 C C . GLU B 1 38 ? 19.203 -16.891 -4.297 1 93.69 38 GLU B C 1
ATOM 1483 O O . GLU B 1 38 ? 19.312 -15.68 -4.148 1 93.69 38 GLU B O 1
ATOM 1488 N N . LYS B 1 39 ? 20.125 -17.766 -3.875 1 90 39 LYS B N 1
ATOM 1489 C CA . LYS B 1 39 ? 21.156 -17.359 -2.932 1 90 39 LYS B CA 1
ATOM 1490 C C . LYS B 1 39 ? 22.5 -17.172 -3.637 1 90 39 LYS B C 1
ATOM 1492 O O . LYS B 1 39 ? 23.422 -16.562 -3.086 1 90 39 LYS B O 1
ATOM 1497 N N . ARG B 1 40 ? 22.719 -17.672 -4.852 1 92.56 40 ARG B N 1
ATOM 1498 C CA . ARG B 1 40 ? 23.984 -17.516 -5.566 1 92.56 40 ARG B CA 1
ATOM 1499 C C . ARG B 1 40 ? 24.219 -16.047 -5.926 1 92.56 40 ARG B C 1
ATOM 1501 O O . ARG B 1 40 ? 23.281 -15.312 -6.195 1 92.56 40 ARG B O 1
ATOM 1508 N N . PRO B 1 41 ? 25.375 -15.602 -5.855 1 92.06 41 PRO B N 1
ATOM 1509 C CA . PRO B 1 41 ? 25.719 -14.242 -6.27 1 92.06 41 PRO B CA 1
ATOM 1510 C C . PRO B 1 41 ? 25.703 -14.062 -7.785 1 92.06 41 PRO B C 1
ATOM 1512 O O . PRO B 1 41 ? 26.75 -13.883 -8.406 1 92.06 41 PRO B O 1
ATOM 1515 N N . LEU B 1 42 ? 24.625 -14.008 -8.336 1 94.81 42 LEU B N 1
ATOM 1516 C CA . LEU B 1 42 ? 24.438 -13.867 -9.773 1 94.81 42 LEU B CA 1
ATOM 1517 C C . LEU B 1 42 ? 24.297 -12.398 -10.164 1 94.81 42 LEU B C 1
ATOM 1519 O O . LEU B 1 42 ? 23.781 -11.594 -9.383 1 94.81 42 LEU B O 1
ATOM 1523 N N . PRO B 1 43 ? 24.859 -12.141 -11.398 1 96.38 43 PRO B N 1
ATOM 1524 C CA . PRO B 1 43 ? 24.516 -10.812 -11.922 1 96.38 43 PRO B CA 1
ATOM 1525 C C . PRO B 1 43 ? 23.016 -10.578 -11.977 1 96.38 43 PRO B C 1
ATOM 1527 O O . PRO B 1 43 ? 22.234 -11.523 -12.125 1 96.38 43 PRO B O 1
ATOM 1530 N N . THR B 1 44 ? 22.578 -9.297 -11.914 1 94.75 44 THR B N 1
ATOM 1531 C CA . THR B 1 44 ? 21.172 -8.898 -11.758 1 94.75 44 THR B CA 1
ATOM 1532 C C . THR B 1 44 ? 20.312 -9.539 -12.828 1 94.75 44 THR B C 1
ATOM 1534 O O . THR B 1 44 ? 19.297 -10.172 -12.516 1 94.75 44 THR B O 1
ATOM 1537 N N . PRO B 1 45 ? 20.719 -9.484 -14.117 1 96.31 45 PRO B N 1
ATOM 1538 C CA . PRO B 1 45 ? 19.859 -10.078 -15.141 1 96.31 45 PRO B CA 1
ATOM 1539 C C . PRO B 1 45 ? 19.672 -11.586 -14.961 1 96.31 45 PRO B C 1
ATOM 1541 O O . PRO B 1 45 ? 18.578 -12.109 -15.172 1 96.31 45 PRO B O 1
ATOM 1544 N N . GLU B 1 46 ? 20.703 -12.266 -14.602 1 97.38 46 GLU B N 1
ATOM 1545 C CA . GLU B 1 46 ? 20.641 -13.711 -14.375 1 97.38 46 GLU B CA 1
ATOM 1546 C C . GLU B 1 46 ? 19.828 -14.039 -13.133 1 97.38 46 GLU B C 1
ATOM 1548 O O . GLU B 1 46 ? 19.062 -15.016 -13.125 1 97.38 46 GLU B O 1
ATOM 1553 N N . ARG B 1 47 ? 20.016 -13.297 -12.086 1 96.81 47 ARG B N 1
ATOM 1554 C CA . ARG B 1 47 ? 19.234 -13.477 -10.867 1 96.81 47 ARG B CA 1
ATOM 1555 C C . ARG B 1 47 ? 17.75 -13.312 -11.133 1 96.81 47 ARG B C 1
ATOM 1557 O O . ARG B 1 47 ? 16.938 -14.133 -10.703 1 96.81 47 ARG B O 1
ATOM 1564 N N . MET B 1 48 ? 17.438 -12.281 -11.906 1 97 48 MET B N 1
ATOM 1565 C CA . MET B 1 48 ? 16.047 -12.023 -12.258 1 97 48 MET B CA 1
ATOM 1566 C C . MET B 1 48 ? 15.461 -13.195 -13.039 1 97 48 MET B C 1
ATOM 1568 O O . MET B 1 48 ? 14.336 -13.617 -12.781 1 97 48 MET B O 1
ATOM 1572 N N . ALA B 1 49 ? 16.25 -13.672 -13.969 1 98.12 49 ALA B N 1
ATOM 1573 C CA . ALA B 1 49 ? 15.805 -14.797 -14.789 1 98.12 49 ALA B CA 1
ATOM 1574 C C . ALA B 1 49 ? 15.586 -16.047 -13.938 1 98.12 49 ALA B C 1
ATOM 1576 O O . ALA B 1 49 ? 14.578 -16.734 -14.086 1 98.12 49 ALA B O 1
ATOM 1577 N N . ARG B 1 50 ? 16.547 -16.297 -13.07 1 98.06 50 ARG B N 1
ATOM 1578 C CA . ARG B 1 50 ? 16.469 -17.453 -12.195 1 98.06 50 ARG B CA 1
ATOM 1579 C C . ARG B 1 50 ? 15.273 -17.359 -11.25 1 98.06 50 ARG B C 1
ATOM 1581 O O . ARG B 1 50 ? 14.539 -18.328 -11.055 1 98.06 50 ARG B O 1
ATOM 1588 N N . GLU B 1 51 ? 15.07 -16.219 -10.641 1 98.12 51 GLU B N 1
ATOM 1589 C CA . GLU B 1 51 ? 13.938 -15.992 -9.75 1 98.12 51 GLU B CA 1
ATOM 1590 C C . GLU B 1 51 ? 12.609 -16.188 -10.484 1 98.12 51 GLU B C 1
ATOM 1592 O O . GLU B 1 51 ? 11.672 -16.766 -9.93 1 98.12 51 GLU B O 1
ATOM 1597 N N . ALA B 1 52 ? 12.578 -15.727 -11.711 1 98.5 52 ALA B N 1
ATOM 1598 C CA . ALA B 1 52 ? 11.375 -15.906 -12.516 1 98.5 52 ALA B CA 1
ATOM 1599 C C . ALA B 1 52 ? 11.047 -17.391 -12.695 1 98.5 52 ALA B C 1
ATOM 1601 O O . ALA B 1 52 ? 9.906 -17.812 -12.508 1 98.5 52 ALA B O 1
ATOM 1602 N N . ASP B 1 53 ? 12.094 -18.125 -13.023 1 98.44 53 ASP B N 1
ATOM 1603 C CA . ASP B 1 53 ? 11.922 -19.562 -13.227 1 98.44 53 ASP B CA 1
ATOM 1604 C C . ASP B 1 53 ? 11.453 -20.25 -11.945 1 98.44 53 ASP B C 1
ATOM 1606 O O . ASP B 1 53 ? 10.555 -21.078 -11.977 1 98.44 53 ASP B O 1
ATOM 1610 N N . LEU B 1 54 ? 12.07 -19.922 -10.844 1 98.56 54 LEU B N 1
ATOM 1611 C CA . LEU B 1 54 ? 11.719 -20.5 -9.555 1 98.56 54 LEU B CA 1
ATOM 1612 C C . LEU B 1 54 ? 10.266 -20.203 -9.195 1 98.56 54 LEU B C 1
ATOM 1614 O O . LEU B 1 54 ? 9.531 -21.094 -8.75 1 98.56 54 LEU B O 1
ATOM 1618 N N . LEU B 1 55 ? 9.836 -18.953 -9.383 1 98.75 55 LEU B N 1
ATOM 1619 C CA . LEU B 1 55 ? 8.469 -18.547 -9.078 1 98.75 55 LEU B CA 1
ATOM 1620 C C . LEU B 1 55 ? 7.469 -19.344 -9.898 1 98.75 55 LEU B C 1
ATOM 1622 O O . LEU B 1 55 ? 6.527 -19.922 -9.344 1 98.75 55 LEU B O 1
ATOM 1626 N N . LEU B 1 56 ? 7.699 -19.375 -11.211 1 98.69 56 LEU B N 1
ATOM 1627 C CA . LEU B 1 56 ? 6.75 -20 -12.125 1 98.69 56 LEU B CA 1
ATOM 1628 C C . LEU B 1 56 ? 6.676 -21.5 -11.867 1 98.69 56 LEU B C 1
ATOM 1630 O O . LEU B 1 56 ? 5.613 -22.109 -12.023 1 98.69 56 LEU B O 1
ATOM 1634 N N . ALA B 1 57 ? 7.762 -22.094 -11.406 1 98.69 57 ALA B N 1
ATOM 1635 C CA . ALA B 1 57 ? 7.828 -23.531 -11.156 1 98.69 57 ALA B CA 1
ATOM 1636 C C . ALA B 1 57 ? 6.949 -23.922 -9.977 1 98.69 57 ALA B C 1
ATOM 1638 O O . ALA B 1 57 ? 6.598 -25.094 -9.82 1 98.69 57 ALA B O 1
ATOM 1639 N N . THR B 1 58 ? 6.598 -23.016 -9.117 1 98.69 58 THR B N 1
ATOM 1640 C CA . THR B 1 58 ? 5.816 -23.312 -7.922 1 98.69 58 THR B CA 1
ATOM 1641 C C . THR B 1 58 ? 4.324 -23.297 -8.234 1 98.69 58 THR B C 1
ATOM 1643 O O . THR B 1 58 ? 3.51 -23.75 -7.426 1 98.69 58 THR B O 1
ATOM 1646 N N . LEU B 1 59 ? 3.924 -22.797 -9.359 1 98.62 59 LEU B N 1
ATOM 1647 C CA . LEU B 1 59 ? 2.52 -22.547 -9.672 1 98.62 59 LEU B CA 1
ATOM 1648 C C . LEU B 1 59 ? 1.95 -23.672 -10.539 1 98.62 59 LEU B C 1
ATOM 1650 O O . LEU B 1 59 ? 2.674 -24.266 -11.336 1 98.62 59 LEU B O 1
ATOM 1654 N N . PRO B 1 60 ? 0.65 -23.906 -10.391 1 98.25 60 PRO B N 1
ATOM 1655 C CA . PRO B 1 60 ? 0.024 -24.781 -11.383 1 98.25 60 PRO B CA 1
ATOM 1656 C C . PRO B 1 60 ? 0.229 -24.297 -12.82 1 98.25 60 PRO B C 1
ATOM 1658 O O . PRO B 1 60 ? 0.186 -23.094 -13.078 1 98.25 60 PRO B O 1
ATOM 1661 N N . PRO B 1 61 ? 0.455 -25.203 -13.766 1 96.5 61 PRO B N 1
ATOM 1662 C CA . PRO B 1 61 ? 0.808 -24.828 -15.133 1 96.5 61 PRO B CA 1
ATOM 1663 C C . PRO B 1 61 ? -0.259 -23.953 -15.805 1 96.5 61 PRO B C 1
ATOM 1665 O O . PRO B 1 61 ? 0.064 -23.094 -16.625 1 96.5 61 PRO B O 1
ATOM 1668 N N . GLN B 1 62 ? -1.495 -24.109 -15.5 1 96.75 62 GLN B N 1
ATOM 1669 C CA . GLN B 1 62 ? -2.557 -23.391 -16.203 1 96.75 62 GLN B CA 1
ATOM 1670 C C . GLN B 1 62 ? -3.074 -22.219 -15.383 1 96.75 62 GLN B C 1
ATOM 1672 O O . GLN B 1 62 ? -4.105 -21.625 -15.719 1 96.75 62 GLN B O 1
ATOM 1677 N N . ALA B 1 63 ? -2.408 -21.906 -14.328 1 98.62 63 ALA B N 1
ATOM 1678 C CA . ALA B 1 63 ? -2.848 -20.797 -13.469 1 98.62 63 ALA B CA 1
ATOM 1679 C C . ALA B 1 63 ? -2.887 -19.484 -14.242 1 98.62 63 ALA B C 1
ATOM 1681 O O . ALA B 1 63 ? -2.023 -19.219 -15.086 1 98.62 63 ALA B O 1
ATOM 1682 N N . VAL B 1 64 ? -3.926 -18.734 -14.023 1 98.81 64 VAL B N 1
ATOM 1683 C CA . VAL B 1 64 ? -3.889 -17.328 -14.43 1 98.81 64 VAL B CA 1
ATOM 1684 C C . VAL B 1 64 ? -2.92 -16.562 -13.539 1 98.81 64 VAL B C 1
ATOM 1686 O O . VAL B 1 64 ? -3.055 -16.562 -12.312 1 98.81 64 VAL B O 1
ATOM 1689 N N . VAL B 1 65 ? -1.927 -15.914 -14.148 1 98.88 65 VAL B N 1
ATOM 1690 C CA . VAL B 1 65 ? -0.857 -15.281 -13.383 1 98.88 65 VAL B CA 1
ATOM 1691 C C . VAL B 1 65 ? -1.031 -13.766 -13.406 1 98.88 65 VAL B C 1
ATOM 1693 O O . VAL B 1 65 ? -1.144 -13.164 -14.484 1 98.88 65 VAL B O 1
ATOM 1696 N N . VAL B 1 66 ? -1.097 -13.156 -12.234 1 98.88 66 VAL B N 1
ATOM 1697 C CA . VAL B 1 66 ? -1.035 -11.711 -12.039 1 98.88 66 VAL B CA 1
ATOM 1698 C C . VAL B 1 66 ? 0.307 -11.328 -11.414 1 98.88 66 VAL B C 1
ATOM 1700 O O . VAL B 1 66 ? 0.577 -11.656 -10.258 1 98.88 66 VAL B O 1
ATOM 1703 N N . ALA B 1 67 ? 1.14 -10.664 -12.164 1 98.81 67 ALA B N 1
ATOM 1704 C CA . ALA B 1 67 ? 2.445 -10.25 -11.656 1 98.81 67 ALA B CA 1
ATOM 1705 C C . ALA B 1 67 ? 2.404 -8.812 -11.148 1 98.81 67 ALA B C 1
ATOM 1707 O O . AL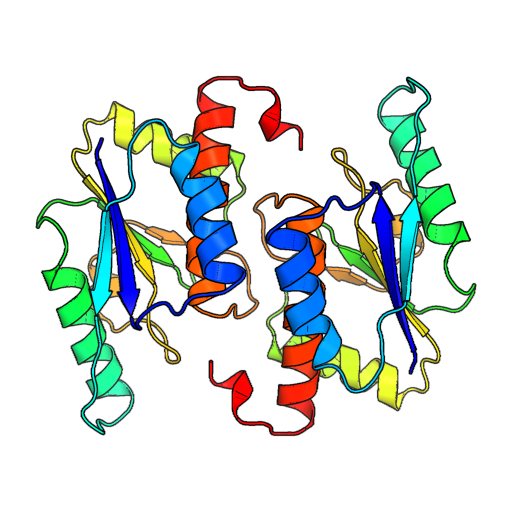A B 1 67 ? 1.935 -7.91 -11.852 1 98.81 67 ALA B O 1
ATOM 1708 N N . LEU B 1 68 ? 2.836 -8.617 -9.922 1 98.25 68 LEU B N 1
ATOM 1709 C CA . LEU B 1 68 ? 2.912 -7.27 -9.359 1 98.25 68 LEU B CA 1
ATOM 1710 C C . LEU B 1 68 ? 4.133 -6.527 -9.891 1 98.25 68 LEU B C 1
ATOM 1712 O O . LEU B 1 68 ? 5.266 -6.984 -9.727 1 98.25 68 LEU B O 1
ATOM 1716 N N . ASP B 1 69 ? 3.887 -5.418 -10.523 1 95.56 69 ASP B N 1
ATOM 1717 C CA . ASP B 1 69 ? 4.914 -4.637 -11.203 1 95.56 69 ASP B CA 1
ATOM 1718 C C . ASP B 1 69 ? 4.559 -3.152 -11.211 1 95.56 69 ASP B C 1
ATOM 1720 O O . ASP B 1 69 ? 3.465 -2.773 -11.633 1 95.56 69 ASP B O 1
ATOM 1724 N N . GLU B 1 70 ? 5.48 -2.287 -10.758 1 91.88 70 GLU B N 1
ATOM 1725 C CA . GLU B 1 70 ? 5.195 -0.859 -10.68 1 91.88 70 GLU B CA 1
ATOM 1726 C C . GLU B 1 70 ? 4.91 -0.272 -12.055 1 91.88 70 GLU B C 1
ATOM 1728 O O . GLU B 1 70 ? 4.293 0.788 -12.172 1 91.88 70 GLU B O 1
ATOM 1733 N N . ARG B 1 71 ? 5.328 -0.94 -13.117 1 91.31 71 ARG B N 1
ATOM 1734 C CA . ARG B 1 71 ? 5.133 -0.463 -14.484 1 91.31 71 ARG B CA 1
ATOM 1735 C C . ARG B 1 71 ? 3.875 -1.062 -15.102 1 91.31 71 ARG B C 1
ATOM 1737 O O . ARG B 1 71 ? 3.543 -0.776 -16.25 1 91.31 71 ARG B O 1
ATOM 1744 N N . GLY B 1 72 ? 3.201 -1.882 -14.359 1 95.62 72 GLY B N 1
ATOM 1745 C CA . GLY B 1 72 ? 2.006 -2.549 -14.852 1 95.62 72 GLY B CA 1
ATOM 1746 C C . GLY B 1 72 ? 0.792 -1.64 -14.898 1 95.62 72 GLY B C 1
ATOM 1747 O O . GLY B 1 72 ? 0.92 -0.418 -14.789 1 95.62 72 GLY B O 1
ATOM 1748 N N . LYS B 1 73 ? -0.3 -2.223 -15.156 1 96 73 LYS B N 1
ATOM 1749 C CA . LYS B 1 73 ? -1.577 -1.519 -15.242 1 96 73 LYS B CA 1
ATOM 1750 C C . LYS B 1 73 ? -2.059 -1.083 -13.859 1 96 73 LYS B C 1
ATOM 1752 O O . LYS B 1 73 ? -2.039 -1.872 -12.914 1 96 73 LYS B O 1
ATOM 1757 N N . ALA B 1 74 ? -2.404 0.115 -13.75 1 93.88 74 ALA B N 1
ATOM 1758 C CA . ALA B 1 74 ? -3.09 0.596 -12.547 1 93.88 74 ALA B CA 1
ATOM 1759 C C . ALA B 1 74 ? -4.602 0.425 -12.68 1 93.88 74 ALA B C 1
ATOM 1761 O O . ALA B 1 74 ? -5.18 0.711 -13.727 1 93.88 74 ALA B O 1
ATOM 1762 N N . MET B 1 75 ? -5.191 -0.127 -11.719 1 95 75 MET B N 1
ATOM 1763 C CA . MET B 1 75 ? -6.648 -0.239 -11.719 1 95 75 MET B CA 1
ATOM 1764 C C . MET B 1 75 ? -7.215 0.007 -10.328 1 95 75 MET B C 1
ATOM 1766 O O . MET B 1 75 ? -6.547 -0.246 -9.328 1 95 75 MET B O 1
ATOM 1770 N N . GLY B 1 76 ? -8.391 0.529 -10.289 1 96.25 76 GLY B N 1
ATOM 1771 C CA . GLY B 1 76 ? -9.062 0.715 -9.016 1 96.25 76 GLY B CA 1
ATOM 1772 C C . GLY B 1 76 ? -9.555 -0.583 -8.398 1 96.25 76 GLY B C 1
ATOM 1773 O O . GLY B 1 76 ? -9.586 -1.618 -9.07 1 96.25 76 GLY B O 1
ATOM 1774 N N . SER B 1 77 ? -9.938 -0.508 -7.176 1 97.06 77 SER B N 1
ATOM 1775 C CA . SER B 1 77 ? -10.367 -1.695 -6.449 1 97.06 77 SER B CA 1
ATOM 1776 C C . SER B 1 77 ? -11.602 -2.322 -7.102 1 97.06 77 SER B C 1
ATOM 1778 O O . SER B 1 77 ? -11.727 -3.547 -7.148 1 97.06 77 SER B O 1
ATOM 1780 N N . VAL B 1 78 ? -12.5 -1.498 -7.609 1 96.75 78 VAL B N 1
ATOM 1781 C CA . VAL B 1 78 ? -13.719 -2.012 -8.219 1 96.75 78 VAL B CA 1
ATOM 1782 C C . VAL B 1 78 ? -13.383 -2.742 -9.516 1 96.75 78 VAL B C 1
ATOM 1784 O O . VAL B 1 78 ? -13.875 -3.848 -9.758 1 96.75 78 VAL B O 1
ATOM 1787 N N . ASP B 1 79 ? -12.594 -2.131 -10.281 1 97.56 79 ASP B N 1
ATOM 1788 C CA . ASP B 1 79 ? -12.156 -2.77 -11.523 1 97.56 79 ASP B CA 1
ATOM 1789 C C . ASP B 1 79 ? -11.414 -4.07 -11.242 1 97.56 79 ASP B C 1
ATOM 1791 O O . ASP B 1 79 ? -11.602 -5.07 -11.938 1 97.56 79 ASP B O 1
ATOM 1795 N N . PHE B 1 80 ? -10.562 -4.051 -10.258 1 98.25 80 PHE B N 1
ATOM 1796 C CA . PHE B 1 80 ? -9.828 -5.246 -9.852 1 98.25 80 PHE B CA 1
ATOM 1797 C C . PHE B 1 80 ? -10.789 -6.348 -9.422 1 98.25 80 PHE B C 1
ATOM 1799 O O . PHE B 1 80 ? -10.648 -7.5 -9.836 1 98.25 80 PHE B O 1
ATOM 1806 N N . ALA B 1 81 ? -11.719 -5.961 -8.625 1 98.31 81 ALA B N 1
ATOM 1807 C CA . ALA B 1 81 ? -12.719 -6.922 -8.172 1 98.31 81 ALA B CA 1
ATOM 1808 C C . ALA B 1 81 ? -13.461 -7.535 -9.359 1 98.31 81 ALA B C 1
ATOM 1810 O O . ALA B 1 81 ? -13.695 -8.742 -9.391 1 98.31 81 ALA B O 1
ATOM 1811 N N . THR B 1 82 ? -13.859 -6.684 -10.273 1 98.12 82 THR B N 1
ATOM 1812 C CA . THR B 1 82 ? -14.562 -7.141 -11.469 1 98.12 82 THR B CA 1
ATOM 1813 C C . THR B 1 82 ? -13.711 -8.141 -12.242 1 98.12 82 THR B C 1
ATOM 1815 O O . THR B 1 82 ? -14.203 -9.18 -12.68 1 98.12 82 THR B O 1
ATOM 1818 N N . ARG B 1 83 ? -12.438 -7.844 -12.375 1 98.25 83 ARG B N 1
ATOM 1819 C CA . ARG B 1 83 ? -11.516 -8.727 -13.086 1 98.25 83 ARG B CA 1
ATOM 1820 C C . ARG B 1 83 ? -11.398 -10.078 -12.375 1 98.25 83 ARG B C 1
ATOM 1822 O O . ARG B 1 83 ? -11.445 -11.125 -13.016 1 98.25 83 ARG B O 1
ATOM 1829 N N . VAL B 1 84 ? -11.211 -10.062 -11.094 1 98.31 84 VAL B N 1
ATOM 1830 C CA . VAL B 1 84 ? -11.133 -11.273 -10.289 1 98.31 84 VAL B CA 1
ATOM 1831 C C . VAL B 1 84 ? -12.422 -12.078 -10.445 1 98.31 84 VAL B C 1
ATOM 1833 O O . VAL B 1 84 ? -12.383 -13.297 -10.648 1 98.31 84 VAL B O 1
ATOM 1836 N N . GLY B 1 85 ? -13.555 -11.367 -10.344 1 98 85 GLY B N 1
ATOM 1837 C CA . GLY B 1 85 ? -14.844 -12.016 -10.531 1 98 85 GLY B CA 1
ATOM 1838 C C . GLY B 1 85 ? -14.984 -12.688 -11.883 1 98 85 GLY B C 1
ATOM 1839 O O . GLY B 1 85 ? -15.523 -13.789 -11.984 1 98 85 GLY B O 1
ATOM 1840 N N . ARG B 1 86 ? -14.539 -12.023 -12.883 1 98.19 86 ARG B N 1
ATOM 1841 C CA . ARG B 1 86 ? -14.602 -12.578 -14.234 1 98.19 86 ARG B CA 1
ATOM 1842 C C . ARG B 1 86 ? -13.789 -13.867 -14.336 1 98.19 86 ARG B C 1
ATOM 1844 O O . ARG B 1 86 ? -14.242 -14.844 -14.938 1 98.19 86 ARG B O 1
ATOM 1851 N N . TRP B 1 87 ? -12.57 -13.852 -13.781 1 98.19 87 TRP B N 1
ATOM 1852 C CA . TRP B 1 87 ? -11.766 -15.07 -13.773 1 98.19 87 TRP B CA 1
ATOM 1853 C C . TRP B 1 87 ? -12.5 -16.203 -13.078 1 98.19 87 TRP B C 1
ATOM 1855 O O . TRP B 1 87 ? -12.539 -17.328 -13.586 1 98.19 87 TRP B O 1
ATOM 1865 N N . ARG B 1 88 ? -13.031 -15.898 -11.953 1 96.75 88 ARG B N 1
ATOM 1866 C CA . ARG B 1 88 ? -13.797 -16.891 -11.211 1 96.75 88 ARG B CA 1
ATOM 1867 C C . ARG B 1 88 ? -14.945 -17.438 -12.047 1 96.75 88 ARG B C 1
ATOM 1869 O O . ARG B 1 88 ? -15.117 -18.656 -12.18 1 96.75 88 ARG B O 1
ATOM 1876 N N . ASP B 1 89 ? -15.711 -16.562 -12.648 1 97.12 89 ASP B N 1
ATOM 1877 C CA . ASP B 1 89 ? -16.906 -16.906 -13.391 1 97.12 89 ASP B CA 1
ATOM 1878 C C . ASP B 1 89 ? -16.562 -17.641 -14.688 1 97.12 89 ASP B C 1
ATOM 1880 O O . ASP B 1 89 ? -17.344 -18.453 -15.18 1 97.12 89 ASP B O 1
ATOM 1884 N N . ASP B 1 90 ? -15.43 -17.391 -15.227 1 97.38 90 ASP B N 1
ATOM 1885 C CA . ASP B 1 90 ? -14.977 -18.016 -16.469 1 97.38 90 ASP B CA 1
ATOM 1886 C C . ASP B 1 90 ? -14.367 -19.391 -16.203 1 97.38 90 ASP B C 1
ATOM 1888 O O . ASP B 1 90 ? -13.883 -20.047 -17.125 1 97.38 90 ASP B O 1
ATOM 1892 N N . GLY B 1 91 ? -14.312 -19.781 -14.984 1 96.75 91 GLY B N 1
ATOM 1893 C CA . GLY B 1 91 ? -13.906 -21.141 -14.648 1 96.75 91 GLY B CA 1
ATOM 1894 C C . GLY B 1 91 ? -12.422 -21.266 -14.367 1 96.75 91 GLY B C 1
ATOM 1895 O O . GLY B 1 91 ? -11.867 -22.375 -14.43 1 96.75 91 GLY B O 1
ATOM 1896 N N . THR B 1 92 ? -11.773 -20.141 -14.141 1 97.81 92 THR B N 1
ATOM 1897 C CA . THR B 1 92 ? -10.375 -20.203 -13.742 1 97.81 92 THR B CA 1
ATOM 1898 C C . THR B 1 92 ? -10.203 -21.078 -12.492 1 97.81 92 THR B C 1
ATOM 1900 O O . THR B 1 92 ? -10.852 -20.828 -11.469 1 97.81 92 THR B O 1
ATOM 1903 N N . ALA B 1 93 ? -9.367 -22.078 -12.625 1 98.19 93 ALA B N 1
ATOM 1904 C CA . ALA B 1 93 ? -9.172 -22.984 -11.5 1 98.19 93 ALA B CA 1
ATOM 1905 C C . ALA B 1 93 ? -8.211 -22.391 -10.477 1 98.19 93 ALA B C 1
ATOM 1907 O O . ALA B 1 93 ? -8.414 -22.531 -9.273 1 98.19 93 ALA B O 1
ATOM 1908 N N . ASP B 1 94 ? -7.113 -21.75 -10.977 1 98.75 94 ASP B N 1
ATOM 1909 C CA . ASP B 1 94 ? -6.047 -21.219 -10.133 1 98.75 94 ASP B CA 1
ATOM 1910 C C . ASP B 1 94 ? -5.707 -19.781 -10.516 1 98.75 94 ASP B C 1
ATOM 1912 O O . ASP B 1 94 ? -5.406 -19.484 -11.672 1 98.75 94 ASP B O 1
ATOM 1916 N N . LEU B 1 95 ? -5.797 -18.891 -9.633 1 98.88 95 LEU B N 1
ATOM 1917 C CA . LEU B 1 95 ? -5.352 -17.5 -9.766 1 98.88 95 LEU B CA 1
ATOM 1918 C C . LEU B 1 95 ? -4.113 -17.25 -8.906 1 98.88 95 LEU B C 1
ATOM 1920 O O . LEU B 1 95 ? -4.148 -17.422 -7.688 1 98.88 95 LEU B O 1
ATOM 1924 N N . ALA B 1 96 ? -3.016 -16.875 -9.547 1 98.94 96 ALA B N 1
ATOM 1925 C CA . ALA B 1 96 ? -1.743 -16.75 -8.836 1 98.94 96 ALA B CA 1
ATOM 1926 C C . ALA B 1 96 ? -1.208 -15.32 -8.922 1 98.94 96 ALA B C 1
ATOM 1928 O O . ALA B 1 96 ? -1.114 -14.742 -10.008 1 98.94 96 ALA B O 1
ATOM 1929 N N . PHE B 1 97 ? -0.87 -14.812 -7.801 1 98.88 97 PHE B N 1
ATOM 1930 C CA . PHE B 1 97 ? -0.157 -13.539 -7.711 1 98.88 97 PHE B CA 1
ATOM 1931 C C . PHE B 1 97 ? 1.337 -13.773 -7.512 1 98.88 97 PHE B C 1
ATOM 1933 O O . PHE B 1 97 ? 1.738 -14.625 -6.715 1 98.88 97 PHE B O 1
ATOM 1940 N N . VAL B 1 98 ? 2.125 -12.984 -8.25 1 98.88 98 VAL B N 1
ATOM 1941 C CA . VAL B 1 98 ? 3.568 -13.211 -8.227 1 98.88 98 VAL B CA 1
ATOM 1942 C C . VAL B 1 98 ? 4.281 -11.922 -7.828 1 98.88 98 VAL B C 1
ATOM 1944 O O . VAL B 1 98 ? 4.016 -10.859 -8.391 1 98.88 98 VAL B O 1
ATOM 1947 N N . ILE B 1 99 ? 5.129 -12.008 -6.836 1 98.31 99 ILE B N 1
ATOM 1948 C CA . ILE B 1 99 ? 5.922 -10.891 -6.328 1 98.31 99 ILE B CA 1
ATOM 1949 C C . ILE B 1 99 ? 7.406 -11.156 -6.582 1 98.31 99 ILE B C 1
ATOM 1951 O O . ILE B 1 99 ? 7.949 -12.164 -6.109 1 98.31 99 ILE B O 1
ATOM 1955 N N . GLY B 1 100 ? 8.07 -10.305 -7.285 1 96.5 100 GLY B N 1
ATOM 1956 C CA . GLY B 1 100 ? 9.469 -10.453 -7.648 1 96.5 100 GLY B CA 1
ATOM 1957 C C . GLY B 1 100 ? 10.422 -10.016 -6.551 1 96.5 100 GLY B C 1
ATOM 1958 O O . GLY B 1 100 ? 9.984 -9.625 -5.465 1 96.5 100 GLY B O 1
ATOM 1959 N N . GLY B 1 101 ? 11.656 -10.141 -6.848 1 93.38 101 GLY B N 1
ATOM 1960 C CA . GLY B 1 101 ? 12.68 -9.688 -5.926 1 93.38 101 GLY B CA 1
ATOM 1961 C C . GLY B 1 101 ? 12.961 -8.203 -6.02 1 93.38 101 GLY B C 1
ATOM 1962 O O . GLY B 1 101 ? 12.188 -7.457 -6.625 1 93.38 101 GLY B O 1
ATOM 1963 N N . ALA B 1 102 ? 14.031 -7.77 -5.398 1 88.56 102 ALA B N 1
ATOM 1964 C CA . ALA B 1 102 ? 14.383 -6.355 -5.277 1 88.56 102 ALA B CA 1
ATOM 1965 C C . ALA B 1 102 ? 14.602 -5.727 -6.652 1 88.56 102 ALA B C 1
ATOM 1967 O O . ALA B 1 102 ? 14.359 -4.531 -6.84 1 88.56 102 ALA B O 1
ATOM 1968 N N . ASP B 1 103 ? 14.938 -6.535 -7.633 1 91.19 103 ASP B N 1
ATOM 1969 C CA . ASP B 1 103 ? 15.25 -6.008 -8.953 1 91.19 103 ASP B CA 1
ATOM 1970 C C . ASP B 1 103 ? 14.07 -6.16 -9.906 1 91.19 103 ASP B C 1
ATOM 1972 O O . ASP B 1 103 ? 14.156 -5.789 -11.078 1 91.19 103 ASP B O 1
ATOM 1976 N N . GLY B 1 104 ? 13.016 -6.723 -9.422 1 93.88 104 GLY B N 1
ATOM 1977 C CA . GLY B 1 104 ? 11.836 -6.902 -10.25 1 93.88 104 GLY B CA 1
ATOM 1978 C C . GLY B 1 104 ? 11.758 -8.273 -10.891 1 93.88 104 GLY B C 1
ATOM 1979 O O . GLY B 1 104 ? 12.492 -9.188 -10.508 1 93.88 104 GLY B O 1
ATOM 1980 N N . HIS B 1 105 ? 10.867 -8.406 -11.82 1 97.12 105 HIS B N 1
ATOM 1981 C CA . HIS B 1 105 ? 10.586 -9.695 -12.453 1 97.12 105 HIS B CA 1
ATOM 1982 C C . HIS B 1 105 ? 11.539 -9.953 -13.609 1 97.12 105 HIS B C 1
ATOM 1984 O O . HIS B 1 105 ? 11.891 -9.039 -14.352 1 97.12 105 HIS B O 1
ATOM 1990 N N . GLY B 1 106 ? 11.938 -11.203 -13.742 1 97.38 106 GLY B N 1
ATOM 1991 C CA . GLY B 1 106 ? 12.508 -11.625 -15.016 1 97.38 106 GLY B CA 1
ATOM 1992 C C . GLY B 1 106 ? 11.484 -11.672 -16.141 1 97.38 106 GLY B C 1
ATOM 1993 O O . GLY B 1 106 ? 10.281 -11.641 -15.891 1 97.38 106 GLY B O 1
ATOM 1994 N N . GLN B 1 107 ? 11.961 -11.781 -17.359 1 97.56 107 GLN B N 1
ATOM 1995 C CA . GLN B 1 107 ? 11.117 -11.695 -18.547 1 97.56 107 GLN B CA 1
ATOM 1996 C C . GLN B 1 107 ? 10.117 -12.852 -18.594 1 97.56 107 GLN B C 1
ATOM 1998 O O . GLN B 1 107 ? 8.984 -12.672 -19.047 1 97.56 107 GLN B O 1
ATOM 2003 N N . ALA B 1 108 ? 10.438 -14 -18.125 1 98.5 108 ALA B N 1
ATOM 2004 C CA . ALA B 1 108 ? 9.57 -15.172 -18.172 1 98.5 108 ALA B CA 1
ATOM 2005 C C . ALA B 1 108 ? 8.266 -14.922 -17.422 1 98.5 108 ALA B C 1
ATOM 2007 O O . ALA B 1 108 ? 7.191 -15.336 -17.875 1 98.5 108 ALA B O 1
ATOM 2008 N N . VAL B 1 109 ? 8.359 -14.234 -16.281 1 98.62 109 VAL B N 1
ATOM 2009 C CA . VAL B 1 109 ? 7.168 -13.922 -15.492 1 98.62 109 VAL B CA 1
ATOM 2010 C C . VAL B 1 109 ? 6.309 -12.914 -16.25 1 98.62 109 VAL B C 1
ATOM 2012 O O . VAL B 1 109 ? 5.086 -13.062 -16.312 1 98.62 109 VAL B O 1
ATOM 2015 N N . ARG B 1 110 ? 6.938 -11.906 -16.828 1 97.88 110 ARG B N 1
ATOM 2016 C CA . ARG B 1 110 ? 6.207 -10.883 -17.562 1 97.88 110 ARG B CA 1
ATOM 2017 C C . ARG B 1 110 ? 5.48 -11.484 -18.766 1 97.88 110 ARG B C 1
ATOM 2019 O O . ARG B 1 110 ? 4.336 -11.117 -19.047 1 97.88 110 ARG B O 1
ATOM 2026 N N . ASP B 1 111 ? 6.117 -12.438 -19.406 1 97.75 111 ASP B N 1
ATOM 2027 C CA . ASP B 1 111 ? 5.531 -13.102 -20.562 1 97.75 111 ASP B CA 1
ATOM 2028 C C . ASP B 1 111 ? 4.344 -13.977 -20.156 1 97.75 111 ASP B C 1
ATOM 2030 O O . ASP B 1 111 ? 3.355 -14.07 -20.891 1 97.75 111 ASP B O 1
ATOM 2034 N N . ARG B 1 112 ? 4.477 -14.57 -19.031 1 98.12 112 ARG B N 1
ATOM 2035 C CA . ARG B 1 112 ? 3.492 -15.531 -18.547 1 98.12 112 ARG B CA 1
ATOM 2036 C C . ARG B 1 112 ? 2.277 -14.812 -17.953 1 98.12 112 ARG B C 1
ATOM 2038 O O . ARG B 1 112 ? 1.181 -15.375 -17.922 1 98.12 112 ARG B O 1
ATOM 2045 N N . ALA B 1 113 ? 2.416 -13.617 -17.562 1 98.62 113 ALA B N 1
ATOM 2046 C CA . ALA B 1 113 ? 1.397 -12.898 -16.797 1 98.62 113 ALA B CA 1
ATOM 2047 C C . ALA B 1 113 ? 0.197 -12.555 -17.688 1 98.62 113 ALA B C 1
ATOM 2049 O O . ALA B 1 113 ? 0.355 -12.008 -18.766 1 98.62 113 ALA B O 1
ATOM 2050 N N . ALA B 1 114 ? -0.947 -12.93 -17.203 1 98.44 114 ALA B N 1
ATOM 2051 C CA . ALA B 1 114 ? -2.186 -12.469 -17.828 1 98.44 114 ALA B CA 1
ATOM 2052 C C . ALA B 1 114 ? -2.418 -10.984 -17.547 1 98.44 114 ALA B C 1
ATOM 2054 O O . ALA B 1 114 ? -3.113 -10.305 -18.312 1 98.44 114 ALA B O 1
ATOM 2055 N N . LEU B 1 115 ? -1.85 -10.508 -16.469 1 98.44 115 LEU B N 1
ATOM 2056 C CA . LEU B 1 115 ? -1.958 -9.117 -16.031 1 98.44 115 LEU B CA 1
ATOM 2057 C C . LEU B 1 115 ? -0.712 -8.688 -15.266 1 98.44 115 LEU B C 1
ATOM 2059 O O . LEU B 1 115 ? -0.276 -9.375 -14.344 1 98.44 115 LEU B O 1
ATOM 2063 N N . LEU B 1 116 ? -0.099 -7.648 -15.75 1 98.44 116 LEU B N 1
ATOM 2064 C CA . LEU B 1 116 ? 0.832 -6.898 -14.914 1 98.44 116 LEU B CA 1
ATOM 2065 C C . LEU B 1 116 ? 0.099 -5.828 -14.109 1 98.44 116 LEU B C 1
ATOM 2067 O O . LEU B 1 116 ? -0.444 -4.883 -14.68 1 98.44 116 LEU B O 1
ATOM 2071 N N . LEU B 1 117 ? 0.106 -6.02 -12.789 1 98.44 117 LEU B N 1
ATOM 2072 C CA . LEU B 1 117 ? -0.693 -5.168 -11.914 1 98.44 117 LEU B CA 1
ATOM 2073 C C . LEU B 1 117 ? 0.197 -4.227 -11.109 1 98.44 117 LEU B C 1
ATOM 2075 O O . LEU B 1 117 ? 1.159 -4.664 -10.477 1 98.44 117 LEU B O 1
ATOM 2079 N N . SER B 1 118 ? -0.107 -2.979 -11.18 1 97.25 118 SER B N 1
ATOM 2080 C CA . SER B 1 118 ? 0.633 -1.98 -10.414 1 97.25 118 SER B CA 1
ATOM 2081 C C . SER B 1 118 ? -0.187 -1.468 -9.234 1 97.25 118 SER B C 1
ATOM 2083 O O . SER B 1 118 ? -1.351 -1.096 -9.398 1 97.25 118 SER B O 1
ATOM 2085 N N . PHE B 1 119 ? 0.373 -1.484 -8.062 1 97.12 119 PHE B N 1
ATOM 2086 C CA . PHE B 1 119 ? -0.241 -0.872 -6.891 1 97.12 119 PHE B CA 1
ATOM 2087 C C . PHE B 1 119 ? 0.156 0.595 -6.773 1 97.12 119 PHE B C 1
ATOM 2089 O O . PHE B 1 119 ? -0.024 1.211 -5.723 1 97.12 119 PHE B O 1
ATOM 2096 N N . GLY B 1 120 ? 0.653 1.169 -7.824 1 95.62 120 GLY B N 1
ATOM 2097 C CA . GLY B 1 120 ? 1.175 2.527 -7.848 1 95.62 120 GLY B CA 1
ATOM 2098 C C . GLY B 1 120 ? 2.621 2.604 -8.297 1 95.62 120 GLY B C 1
ATOM 2099 O O . GLY B 1 120 ? 3.279 1.575 -8.469 1 95.62 120 GLY B O 1
ATOM 2100 N N . ALA B 1 121 ? 3.09 3.789 -8.43 1 94.75 121 ALA B N 1
ATOM 2101 C CA . ALA B 1 121 ? 4.422 4.008 -8.984 1 94.75 121 ALA B CA 1
ATOM 2102 C C . ALA B 1 121 ? 5.496 3.84 -7.918 1 94.75 121 ALA B C 1
ATOM 2104 O O . ALA B 1 121 ? 6.684 3.729 -8.234 1 94.75 121 ALA B O 1
ATOM 2105 N N . MET B 1 122 ? 5.078 3.855 -6.715 1 95.5 122 MET B N 1
ATOM 2106 C CA . MET B 1 122 ? 6.027 3.734 -5.613 1 95.5 122 MET B CA 1
ATOM 2107 C C . MET B 1 122 ? 6.492 2.291 -5.449 1 95.5 122 MET B C 1
ATOM 2109 O O . MET B 1 122 ? 5.734 1.356 -5.719 1 95.5 122 MET B O 1
ATOM 2113 N N . THR B 1 123 ? 7.66 2.139 -4.988 1 94.44 123 THR B N 1
ATOM 2114 C CA . THR B 1 123 ? 8.203 0.829 -4.641 1 94.44 123 THR B CA 1
ATOM 2115 C C . THR B 1 123 ? 7.816 0.446 -3.215 1 94.44 123 THR B C 1
ATOM 2117 O O . THR B 1 123 ? 7.996 1.234 -2.285 1 94.44 123 THR B O 1
ATOM 2120 N N . TRP B 1 124 ? 7.258 -0.684 -3.084 1 94.69 124 TRP B N 1
ATOM 2121 C CA . TRP B 1 124 ? 6.883 -1.199 -1.771 1 94.69 124 TRP B CA 1
ATOM 2122 C C . TRP B 1 124 ? 7.719 -2.42 -1.405 1 94.69 124 TRP B C 1
ATOM 2124 O O . TRP B 1 124 ? 8.07 -3.225 -2.273 1 94.69 124 TRP B O 1
ATOM 2134 N N . PRO B 1 125 ? 8.062 -2.564 -0.157 1 92.62 125 PRO B N 1
ATOM 2135 C CA . PRO B 1 125 ? 8.781 -3.775 0.25 1 92.62 125 PRO B CA 1
ATOM 2136 C C . PRO B 1 125 ? 7.984 -5.051 -0.013 1 92.62 125 PRO B C 1
ATOM 2138 O O . PRO B 1 125 ? 6.758 -5.059 0.144 1 92.62 125 PRO B O 1
ATOM 2141 N N . HIS B 1 126 ? 8.641 -6.07 -0.348 1 89.94 126 HIS B N 1
ATOM 2142 C CA . HIS B 1 126 ? 7.992 -7.289 -0.813 1 89.94 126 HIS B CA 1
ATOM 2143 C C . HIS B 1 126 ? 7.066 -7.859 0.255 1 89.94 126 HIS B C 1
ATOM 2145 O O . HIS B 1 126 ? 5.988 -8.375 -0.06 1 89.94 126 HIS B O 1
ATOM 2151 N N . MET B 1 127 ? 7.469 -7.824 1.538 1 90.44 127 MET B N 1
ATOM 2152 C CA . MET B 1 127 ? 6.578 -8.375 2.555 1 90.44 127 MET B CA 1
ATOM 2153 C C . MET B 1 127 ? 5.316 -7.527 2.688 1 90.44 127 MET B C 1
ATOM 2155 O O . MET B 1 127 ? 4.227 -8.062 2.904 1 90.44 127 MET B O 1
ATOM 2159 N N . LEU B 1 128 ? 5.461 -6.273 2.631 1 95.56 128 LEU B N 1
ATOM 2160 C CA . LEU B 1 128 ? 4.293 -5.398 2.662 1 95.56 128 LEU B CA 1
ATOM 2161 C C . LEU B 1 128 ? 3.379 -5.672 1.474 1 95.56 128 LEU B C 1
ATOM 2163 O O . LEU B 1 128 ? 2.154 -5.691 1.62 1 95.56 128 LEU B O 1
ATOM 2167 N N . VAL B 1 129 ? 3.926 -5.93 0.344 1 97.25 129 VAL B N 1
ATOM 2168 C CA . VAL B 1 129 ? 3.152 -6.191 -0.865 1 97.25 129 VAL B CA 1
ATOM 2169 C C . VAL B 1 129 ? 2.283 -7.43 -0.664 1 97.25 129 VAL B C 1
ATOM 2171 O O . VAL B 1 129 ? 1.14 -7.473 -1.121 1 97.25 129 VAL B O 1
ATOM 2174 N N . ARG B 1 130 ? 2.777 -8.453 0.009 1 98.19 130 ARG B N 1
ATOM 2175 C CA . ARG B 1 130 ? 1.986 -9.648 0.307 1 98.19 130 ARG B CA 1
ATOM 2176 C C . ARG B 1 130 ? 0.704 -9.281 1.048 1 98.19 130 ARG B C 1
ATOM 2178 O O . ARG B 1 130 ? -0.379 -9.75 0.693 1 98.19 130 ARG B O 1
ATOM 2185 N N . ALA B 1 131 ? 0.864 -8.414 2.053 1 98.12 131 ALA B N 1
ATOM 2186 C CA . ALA B 1 131 ? -0.301 -7.969 2.814 1 98.12 131 ALA B CA 1
ATOM 2187 C C . ALA B 1 131 ? -1.249 -7.152 1.941 1 98.12 131 ALA B C 1
ATOM 2189 O O . ALA B 1 131 ? -2.471 -7.27 2.064 1 98.12 131 ALA B O 1
ATOM 2190 N N . MET B 1 132 ? -0.696 -6.324 1.075 1 98.31 132 MET B N 1
ATOM 2191 C CA . MET B 1 132 ? -1.489 -5.484 0.18 1 98.31 132 MET B CA 1
ATOM 2192 C C . MET B 1 132 ? -2.309 -6.34 -0.781 1 98.31 132 MET B C 1
ATOM 2194 O O . MET B 1 132 ? -3.482 -6.055 -1.023 1 98.31 132 MET B O 1
ATOM 2198 N N . VAL B 1 133 ? -1.701 -7.395 -1.32 1 98.69 133 VAL B N 1
ATOM 2199 C CA . VAL B 1 133 ? -2.414 -8.32 -2.195 1 98.69 133 VAL B CA 1
ATOM 2200 C C . VAL B 1 133 ? -3.58 -8.953 -1.437 1 98.69 133 VAL B C 1
ATOM 2202 O O . VAL B 1 133 ? -4.711 -8.977 -1.931 1 98.69 133 VAL B O 1
ATOM 2205 N N . ALA B 1 134 ? -3.281 -9.43 -0.227 1 98.56 134 ALA B N 1
ATOM 2206 C CA . ALA B 1 134 ? -4.32 -10.062 0.579 1 98.56 134 ALA B CA 1
ATOM 2207 C C . ALA B 1 134 ? -5.453 -9.094 0.882 1 98.56 134 ALA B C 1
ATOM 2209 O O . ALA B 1 134 ? -6.629 -9.461 0.835 1 98.56 134 ALA B O 1
ATOM 2210 N N . GLU B 1 135 ? -5.113 -7.883 1.209 1 98.06 135 GLU B N 1
ATOM 2211 C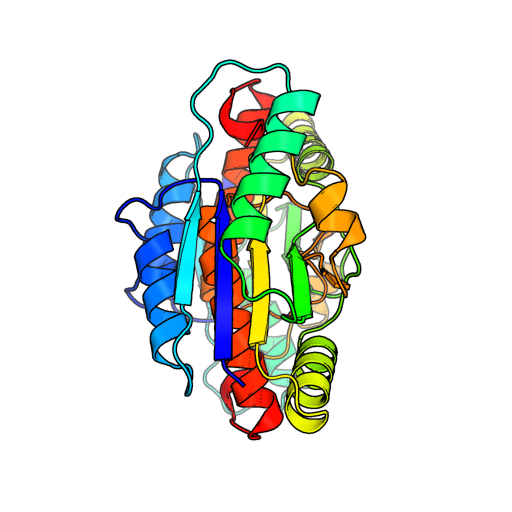 CA . GLU B 1 135 ? -6.113 -6.852 1.476 1 98.06 135 GLU B CA 1
ATOM 2212 C C . GLU B 1 135 ? -7.012 -6.629 0.264 1 98.06 135 GLU B C 1
ATOM 2214 O O . GLU B 1 135 ? -8.234 -6.582 0.395 1 98.06 135 GLU B O 1
ATOM 2219 N N . GLN B 1 136 ? -6.469 -6.484 -0.935 1 98.25 136 GLN B N 1
ATOM 2220 C CA . GLN B 1 136 ? -7.262 -6.184 -2.123 1 98.25 136 GLN B CA 1
ATOM 2221 C C . GLN B 1 136 ? -8.094 -7.391 -2.547 1 98.25 136 GLN B C 1
ATOM 2223 O O . GLN B 1 136 ? -9.188 -7.238 -3.092 1 98.25 136 GLN B O 1
ATOM 2228 N N . LEU B 1 137 ? -7.539 -8.594 -2.295 1 98.56 137 LEU B N 1
ATOM 2229 C CA . LEU B 1 137 ? -8.352 -9.781 -2.547 1 98.56 137 LEU B CA 1
ATOM 2230 C C . LEU B 1 137 ? -9.547 -9.828 -1.609 1 98.56 137 LEU B C 1
ATOM 2232 O O . LEU B 1 137 ? -10.664 -10.164 -2.031 1 98.56 137 LEU B O 1
ATOM 2236 N N . TRP B 1 138 ? -9.312 -9.516 -0.346 1 97.62 138 TRP B N 1
ATOM 2237 C CA . TRP B 1 138 ? -10.414 -9.445 0.603 1 97.62 138 TRP B CA 1
ATOM 2238 C C . TRP B 1 138 ? -11.422 -8.375 0.186 1 97.62 138 TRP B C 1
ATOM 2240 O O . TRP B 1 138 ? -12.633 -8.609 0.204 1 97.62 138 TRP B O 1
ATOM 2250 N N . ARG B 1 139 ? -10.922 -7.254 -0.199 1 97.5 139 ARG B N 1
ATOM 2251 C CA . ARG B 1 139 ? -11.773 -6.164 -0.656 1 97.5 139 ARG B CA 1
ATOM 2252 C C . ARG B 1 139 ? -12.562 -6.57 -1.895 1 97.5 139 ARG B C 1
ATOM 2254 O O . ARG B 1 139 ? -13.742 -6.238 -2.018 1 97.5 139 ARG B O 1
ATOM 2261 N N . ALA B 1 140 ? -11.914 -7.246 -2.812 1 98 140 ALA B N 1
ATOM 2262 C CA . ALA B 1 140 ? -12.602 -7.742 -3.998 1 98 140 ALA B CA 1
ATOM 2263 C C . ALA B 1 140 ? -13.75 -8.68 -3.615 1 98 140 ALA B C 1
ATOM 2265 O O . ALA B 1 140 ? -14.852 -8.57 -4.152 1 98 140 ALA B O 1
ATOM 2266 N N . GLN B 1 141 ? -13.445 -9.562 -2.691 1 97.38 141 GLN B N 1
ATOM 2267 C CA . GLN B 1 141 ? -14.469 -10.469 -2.178 1 97.38 141 GLN B CA 1
ATOM 2268 C C . GLN B 1 141 ? -15.633 -9.688 -1.569 1 97.38 141 GLN B C 1
ATOM 2270 O O . GLN B 1 141 ? -16.797 -10 -1.815 1 97.38 141 GLN B O 1
ATOM 2275 N N . ALA B 1 142 ? -15.297 -8.68 -0.803 1 96.81 142 ALA B N 1
ATOM 2276 C CA . ALA B 1 142 ? -16.312 -7.848 -0.166 1 96.81 142 ALA B CA 1
ATOM 2277 C C . ALA B 1 142 ? -17.172 -7.129 -1.209 1 96.81 142 ALA B C 1
ATOM 2279 O O . ALA B 1 142 ? -18.391 -7.102 -1.108 1 96.81 142 ALA B O 1
ATOM 2280 N N . ILE B 1 143 ? -16.516 -6.539 -2.211 1 96.75 143 ILE B N 1
ATOM 2281 C CA . ILE B 1 143 ? -17.203 -5.809 -3.273 1 96.75 143 ILE B CA 1
ATOM 2282 C C . ILE B 1 143 ? -18.156 -6.75 -4.016 1 96.75 143 ILE B C 1
ATOM 2284 O O . ILE B 1 143 ? -19.328 -6.426 -4.227 1 96.75 143 ILE B O 1
ATOM 2288 N N . LEU B 1 144 ? -17.688 -7.895 -4.402 1 96.56 144 LEU B N 1
ATOM 2289 C CA . LEU B 1 144 ? -18.438 -8.844 -5.215 1 96.56 144 LEU B CA 1
ATOM 2290 C C . LEU B 1 144 ? -19.625 -9.422 -4.43 1 96.56 144 LEU B C 1
ATOM 2292 O O . LEU B 1 144 ? -20.641 -9.781 -5.016 1 96.56 144 LEU B O 1
ATOM 2296 N N . SER B 1 145 ? -19.453 -9.477 -3.113 1 95.19 145 SER B N 1
ATOM 2297 C CA . SER B 1 145 ? -20.516 -10.055 -2.301 1 95.19 145 SER B CA 1
ATOM 2298 C C . SER B 1 145 ? -21.453 -8.977 -1.754 1 95.19 145 SER B C 1
ATOM 2300 O O . SER B 1 145 ? -22.422 -9.281 -1.075 1 95.19 145 SER B O 1
ATOM 2302 N N . GLY B 1 146 ? -21.141 -7.684 -2.01 1 91.31 146 GLY B N 1
ATOM 2303 C CA . GLY B 1 146 ? -21.953 -6.594 -1.491 1 91.31 146 GLY B CA 1
ATOM 2304 C C . GLY B 1 146 ? -21.734 -6.344 -0.01 1 91.31 146 GLY B C 1
ATOM 2305 O O . GLY B 1 146 ? -22.625 -5.82 0.668 1 91.31 146 GLY B O 1
ATOM 2306 N N . HIS B 1 147 ? -20.703 -6.801 0.51 1 87.75 147 HIS B N 1
ATOM 2307 C CA . HIS B 1 147 ? -20.328 -6.562 1.899 1 87.75 147 HIS B CA 1
ATOM 2308 C C . HIS B 1 147 ? -19.984 -5.098 2.139 1 87.75 147 HIS B C 1
ATOM 2310 O O . HIS B 1 147 ? -19.375 -4.449 1.288 1 87.75 147 HIS B O 1
ATOM 2316 N N . PRO B 1 148 ? -20.344 -4.484 3.25 1 83.06 148 PRO B N 1
ATOM 2317 C CA . PRO B 1 148 ? -20.141 -3.059 3.52 1 83.06 148 PRO B CA 1
ATOM 2318 C C . PRO B 1 148 ? -18.672 -2.678 3.639 1 83.06 148 PRO B C 1
ATOM 2320 O O . PRO B 1 148 ? -18.328 -1.494 3.562 1 83.06 148 PRO B O 1
ATOM 2323 N N . TYR B 1 149 ? -17.781 -3.533 3.736 1 79.06 149 TYR B N 1
ATOM 2324 C CA . TYR B 1 149 ? -16.359 -3.264 3.908 1 79.06 149 TYR B CA 1
ATOM 2325 C C . TYR B 1 149 ? -15.844 -2.363 2.795 1 79.06 149 TYR B C 1
ATOM 2327 O O . TYR B 1 149 ? -14.898 -1.593 3.002 1 79.06 149 TYR B O 1
ATOM 2335 N N . HIS B 1 150 ? -16.375 -2.383 1.636 1 69.81 150 HIS B N 1
ATOM 2336 C CA . HIS B 1 150 ? -15.766 -1.73 0.481 1 69.81 150 HIS B CA 1
ATOM 2337 C C . HIS B 1 150 ? -15.906 -0.214 0.568 1 69.81 150 HIS B C 1
ATOM 2339 O O . HIS B 1 150 ? -15.227 0.518 -0.157 1 69.81 150 HIS B O 1
ATOM 2345 N N . ARG B 1 151 ? -16.812 0.239 1.479 1 63.28 151 ARG B N 1
ATOM 2346 C CA . ARG B 1 151 ? -17.016 1.677 1.613 1 63.28 151 ARG B CA 1
ATOM 2347 C C . ARG B 1 151 ? -15.898 2.322 2.422 1 63.28 151 ARG B C 1
ATOM 2349 O O . ARG B 1 151 ? -15.789 3.549 2.463 1 63.28 151 ARG B O 1
ATOM 2356 N N . ALA B 1 152 ? -15.031 1.355 2.875 1 51.31 152 ALA B N 1
ATOM 2357 C CA . ALA B 1 152 ? -13.859 2.008 3.451 1 51.31 152 ALA B CA 1
ATOM 2358 C C . ALA B 1 152 ? -12.797 2.273 2.383 1 51.31 152 ALA B C 1
ATOM 2360 O O . ALA B 1 152 ? -12.711 1.543 1.394 1 51.31 152 ALA B O 1
#

Nearest PDB structures (foldseek):
  1to0-assembly2_D  TM=9.436E-01  e=1.081E-13  Bacillus subtilis
  1to0-assembly4_G  TM=9.429E-01  e=1.578E-13  Bacillus subtilis
  1vh0-assembly9_D  TM=9.367E-01  e=1.790E-13  Staphylococcus aureus
  1to0-assembly1_A  TM=9.477E-01  e=3.582E-13  Bacillus subtilis
  1to0-assembly3_E  TM=9.442E-01  e=8.662E-13  Bacillus subtilis

Radius of gyration: 19.57 Å; Cα contacts (8 Å, |Δi|>4): 601; chains: 2; bounding box: 50×52×39 Å